Protein AF-A0A917JU15-F1 (afdb_monomer_lite)

Sequence (196 aa):
MSDSPKKTCLKEITAGFLKEIDKLDDIDRTITNENFKGSWGLNNADVSRIRARKSVMEEVFHSLQQDILNQSTLTDKKMPYASKVTAHSERLNAHIDSMTEDKATEVLHNFLKKTDEICNNKEVVQRSPYKNSAERMTTAEKSSALKEHSISKNWVSNLLAKFVKKAREALGIKTSSERLLDESREKASFGKPGMH

Organism: NCBI:txid343510

Structure (mmCIF, N/CA/C/O backbone):
data_AF-A0A917JU15-F1
#
_entry.id   AF-A0A917JU15-F1
#
loop_
_atom_site.group_PDB
_atom_site.id
_atom_site.type_symbol
_atom_site.label_atom_id
_atom_site.label_alt_id
_atom_site.label_comp_id
_atom_site.label_asym_id
_atom_site.label_entity_id
_atom_site.label_seq_id
_atom_site.pdbx_PDB_ins_code
_atom_site.Cartn_x
_atom_site.Cartn_y
_atom_site.Cartn_z
_atom_site.occupancy
_atom_site.B_iso_or_equiv
_atom_site.auth_seq_id
_atom_site.auth_comp_id
_atom_site.auth_asym_id
_atom_site.auth_atom_id
_atom_site.pdbx_PDB_model_num
ATOM 1 N N . MET A 1 1 ? -5.816 13.832 20.966 1.00 45.06 1 MET A N 1
ATOM 2 C CA . MET A 1 1 ? -6.217 12.415 20.846 1.00 45.06 1 MET A CA 1
ATOM 3 C C . MET A 1 1 ? -4.957 11.636 20.527 1.00 45.06 1 MET A C 1
ATOM 5 O O . MET A 1 1 ? -4.258 12.053 19.616 1.00 45.06 1 MET A O 1
ATOM 9 N N . SER A 1 2 ? -4.591 10.616 21.308 1.00 51.16 2 SER A N 1
ATOM 10 C CA . SER A 1 2 ? -3.461 9.759 20.932 1.00 51.16 2 SER A CA 1
ATOM 11 C C . SER A 1 2 ? -3.863 8.980 19.685 1.00 51.16 2 SER A C 1
ATOM 13 O O . SER A 1 2 ? -4.880 8.283 19.721 1.00 51.16 2 SER A O 1
ATOM 15 N N . ASP A 1 3 ? -3.112 9.125 18.596 1.00 69.12 3 ASP A N 1
ATOM 16 C CA . ASP A 1 3 ? -3.331 8.314 17.401 1.00 69.12 3 ASP A CA 1
ATOM 17 C C . ASP A 1 3 ? -3.267 6.836 17.785 1.00 69.12 3 ASP A C 1
ATOM 19 O O . ASP A 1 3 ? -2.406 6.409 18.561 1.00 69.12 3 ASP A O 1
ATOM 23 N N . SER A 1 4 ? -4.214 6.049 17.281 1.00 86.19 4 SER A N 1
ATOM 24 C CA . SER A 1 4 ? -4.218 4.630 17.595 1.00 86.19 4 SER A CA 1
ATOM 25 C C . SER A 1 4 ? -3.002 3.938 16.966 1.00 86.19 4 SER A C 1
ATOM 27 O O . SER A 1 4 ? -2.548 4.345 15.885 1.00 86.19 4 SER A O 1
ATOM 29 N N . PRO A 1 5 ? -2.489 2.853 17.572 1.00 89.19 5 PRO A N 1
ATOM 30 C CA . PRO A 1 5 ? -1.386 2.092 16.991 1.00 89.19 5 PRO A CA 1
ATOM 31 C C . PRO A 1 5 ? -1.689 1.566 15.578 1.00 89.19 5 PRO A C 1
ATOM 33 O O . PRO A 1 5 ? -0.794 1.510 14.738 1.00 89.19 5 PRO A O 1
ATOM 36 N N . LYS A 1 6 ? -2.950 1.212 15.285 1.00 93.06 6 LYS A N 1
ATOM 37 C CA . LYS A 1 6 ? -3.369 0.636 13.994 1.00 93.06 6 LYS A CA 1
ATOM 38 C C . LYS A 1 6 ? -3.432 1.708 12.915 1.00 93.06 6 LYS A C 1
ATOM 40 O O . LYS A 1 6 ? -2.905 1.512 11.823 1.00 93.06 6 LYS A O 1
ATOM 45 N N . LYS A 1 7 ? -4.015 2.866 13.235 1.00 94.69 7 LYS A N 1
ATOM 46 C CA . LYS A 1 7 ? -4.040 4.026 12.338 1.00 94.69 7 LYS A CA 1
ATOM 47 C C . LYS A 1 7 ? -2.632 4.531 12.055 1.00 94.69 7 LYS A C 1
ATOM 49 O O . LYS A 1 7 ? -2.286 4.727 10.896 1.00 94.69 7 LYS A O 1
ATOM 54 N N . THR A 1 8 ? -1.797 4.648 13.088 1.00 94.31 8 THR A N 1
ATOM 55 C CA . THR A 1 8 ? -0.375 5.002 12.940 1.00 94.31 8 THR A CA 1
ATOM 56 C C . THR A 1 8 ? 0.334 4.029 11.999 1.00 94.31 8 THR A C 1
ATOM 58 O O . THR A 1 8 ? 0.991 4.453 11.053 1.00 94.31 8 THR A O 1
ATOM 61 N N . CYS A 1 9 ? 0.130 2.722 12.192 1.00 94.38 9 CYS A N 1
ATOM 62 C CA . CYS A 1 9 ? 0.691 1.694 11.319 1.00 94.38 9 CYS A CA 1
ATOM 63 C C . CYS A 1 9 ? 0.227 1.846 9.860 1.00 94.38 9 CYS A C 1
ATOM 65 O O . CYS A 1 9 ? 1.055 1.800 8.951 1.00 94.38 9 CYS A O 1
ATOM 67 N N . LEU A 1 10 ? -1.068 2.086 9.621 1.00 95.38 10 LEU A N 1
ATOM 68 C CA . LEU A 1 10 ? -1.589 2.327 8.273 1.00 95.38 10 LEU A CA 1
ATOM 69 C C . LEU A 1 10 ? -0.940 3.550 7.618 1.00 95.38 10 LEU A C 1
ATOM 71 O O . LEU A 1 10 ? -0.524 3.442 6.468 1.00 95.38 10 LEU A O 1
ATOM 75 N N . LYS A 1 11 ? -0.794 4.670 8.342 1.00 95.69 11 LYS A N 1
ATOM 76 C CA . LYS A 1 11 ? -0.122 5.882 7.836 1.00 95.69 11 LYS A CA 1
ATOM 77 C C . LYS A 1 11 ? 1.335 5.604 7.455 1.00 95.69 11 LYS A C 1
ATOM 79 O O . LYS A 1 11 ? 1.814 6.068 6.425 1.00 95.69 11 LYS A O 1
ATOM 84 N N . GLU A 1 12 ? 2.050 4.823 8.264 1.00 94.06 12 GLU A N 1
ATOM 85 C CA . GLU A 1 12 ? 3.431 4.434 7.964 1.00 94.06 12 GLU A CA 1
ATOM 86 C C . GLU A 1 12 ? 3.531 3.536 6.725 1.00 94.06 12 GLU A C 1
ATOM 88 O O . GLU A 1 12 ? 4.426 3.723 5.897 1.00 94.06 12 GLU A O 1
ATOM 93 N N . ILE A 1 13 ? 2.622 2.565 6.587 1.00 94.19 13 ILE A N 1
ATOM 94 C CA . ILE A 1 13 ? 2.579 1.665 5.431 1.00 94.19 13 ILE A CA 1
ATOM 95 C C . ILE A 1 13 ? 2.252 2.459 4.161 1.00 94.19 13 ILE A C 1
ATOM 97 O O . ILE A 1 13 ? 2.975 2.334 3.173 1.00 94.19 13 ILE A O 1
ATOM 101 N N . THR A 1 14 ? 1.218 3.307 4.171 1.00 94.44 14 THR A N 1
ATOM 102 C CA . THR A 1 14 ? 0.831 4.104 2.995 1.00 94.44 14 THR A CA 1
ATOM 103 C C . THR A 1 14 ? 1.919 5.089 2.586 1.00 94.44 14 THR A C 1
ATOM 105 O O . THR A 1 14 ? 2.260 5.156 1.405 1.00 94.44 14 THR A O 1
ATOM 108 N N . ALA A 1 15 ? 2.528 5.799 3.541 1.00 92.75 15 ALA A N 1
ATOM 109 C CA . ALA A 1 15 ? 3.655 6.687 3.269 1.00 92.75 15 ALA A CA 1
ATOM 110 C C . ALA A 1 15 ? 4.852 5.921 2.682 1.00 92.75 15 ALA A C 1
ATOM 112 O O . ALA A 1 15 ? 5.514 6.403 1.761 1.00 92.75 15 ALA A O 1
ATOM 113 N N . GLY A 1 16 ? 5.111 4.712 3.187 1.00 91.00 16 GLY A N 1
ATOM 114 C CA . GLY A 1 16 ? 6.147 3.829 2.670 1.00 91.00 16 GLY A CA 1
ATOM 115 C C . GLY A 1 16 ? 5.898 3.398 1.222 1.00 91.00 16 GLY A C 1
ATOM 116 O O . GLY A 1 16 ? 6.824 3.458 0.414 1.00 91.00 16 GLY A O 1
ATOM 117 N N . PHE A 1 17 ? 4.665 3.013 0.879 1.00 90.88 17 PHE A N 1
ATOM 118 C CA . PHE A 1 17 ? 4.284 2.689 -0.500 1.00 90.88 17 PHE A CA 1
ATOM 119 C C . PHE A 1 17 ? 4.450 3.884 -1.435 1.00 90.88 17 PHE A C 1
ATOM 121 O O . PHE A 1 17 ? 5.107 3.752 -2.464 1.00 90.88 17 PHE A O 1
ATOM 128 N N . LEU A 1 18 ? 3.907 5.047 -1.066 1.00 91.31 18 LEU A N 1
ATOM 129 C CA . LEU A 1 18 ? 3.984 6.252 -1.894 1.00 91.31 18 LEU A CA 1
ATOM 130 C C . LEU A 1 18 ? 5.432 6.653 -2.187 1.00 91.31 18 LEU A C 1
ATOM 132 O O . LEU A 1 18 ? 5.773 6.933 -3.331 1.00 91.31 18 LEU A O 1
ATOM 136 N N . LYS A 1 19 ? 6.296 6.632 -1.166 1.00 89.81 19 LYS A N 1
ATOM 137 C CA . LYS A 1 19 ? 7.720 6.952 -1.319 1.00 89.81 19 LYS A CA 1
ATOM 138 C C . LYS A 1 19 ? 8.445 5.963 -2.232 1.00 89.81 19 LYS A C 1
ATOM 140 O O . LYS A 1 19 ? 9.334 6.359 -2.979 1.00 89.81 19 LYS A O 1
ATOM 145 N N . GLU A 1 20 ? 8.113 4.679 -2.141 1.00 87.06 20 GLU A N 1
ATOM 146 C CA . GLU A 1 20 ? 8.746 3.663 -2.979 1.00 87.06 20 GLU A CA 1
ATOM 147 C C . GLU A 1 20 ? 8.279 3.753 -4.436 1.00 87.06 20 GLU A C 1
ATOM 149 O O . GLU A 1 20 ? 9.107 3.649 -5.336 1.00 87.06 20 GLU A O 1
ATOM 154 N N . ILE A 1 21 ? 6.985 3.984 -4.676 1.00 87.25 21 ILE A N 1
ATOM 155 C CA . ILE A 1 21 ? 6.441 4.182 -6.027 1.00 87.25 21 ILE A CA 1
ATOM 156 C C . ILE A 1 21 ? 7.098 5.403 -6.683 1.00 87.25 21 ILE A C 1
ATOM 158 O O . ILE A 1 21 ? 7.628 5.280 -7.779 1.00 87.25 21 ILE A O 1
ATOM 162 N N . ASP A 1 22 ? 7.173 6.535 -5.980 1.00 87.31 22 ASP A N 1
ATOM 163 C CA . ASP A 1 22 ? 7.839 7.758 -6.459 1.00 87.31 22 ASP A CA 1
ATOM 164 C C . ASP A 1 22 ? 9.317 7.517 -6.809 1.00 87.31 22 ASP A C 1
ATOM 166 O O . ASP A 1 22 ? 9.800 7.897 -7.875 1.00 87.31 22 ASP A O 1
ATOM 170 N N . LYS A 1 23 ? 10.028 6.759 -5.965 1.00 85.75 23 LYS A N 1
ATOM 171 C CA . LYS A 1 23 ? 11.408 6.351 -6.245 1.00 85.75 23 LYS A CA 1
ATOM 172 C C . LYS A 1 23 ? 11.514 5.466 -7.492 1.00 85.75 23 LYS A C 1
ATOM 174 O O . LYS A 1 23 ? 12.473 5.598 -8.250 1.00 85.75 23 LYS A O 1
ATOM 179 N N . LEU A 1 24 ? 10.585 4.532 -7.694 1.00 83.19 24 LEU A N 1
ATOM 180 C CA . LEU A 1 24 ? 10.569 3.665 -8.874 1.00 83.19 24 LEU A CA 1
ATOM 181 C C . LEU A 1 24 ? 10.247 4.452 -10.151 1.00 83.19 24 LEU A C 1
ATOM 183 O O . LEU A 1 24 ? 10.823 4.138 -11.191 1.00 83.19 24 LEU A O 1
ATOM 187 N N . ASP A 1 25 ? 9.418 5.492 -10.064 1.00 83.62 25 ASP A N 1
ATOM 188 C CA . ASP A 1 25 ? 9.113 6.412 -11.167 1.00 83.62 25 ASP A CA 1
ATOM 189 C C . ASP A 1 25 ? 10.342 7.205 -11.596 1.00 83.62 25 ASP A C 1
ATOM 191 O O . ASP A 1 25 ? 10.668 7.262 -12.785 1.00 83.62 25 ASP A O 1
ATOM 195 N N . ASP A 1 26 ? 11.073 7.755 -10.627 1.00 84.88 26 ASP A N 1
ATOM 196 C CA . ASP A 1 26 ? 12.323 8.466 -10.881 1.00 84.88 26 ASP A CA 1
ATOM 197 C C . ASP A 1 26 ? 13.372 7.555 -11.530 1.00 84.88 26 ASP A C 1
ATOM 199 O O . ASP A 1 26 ? 14.061 7.960 -12.476 1.00 84.88 26 ASP A O 1
ATOM 203 N N . ILE A 1 27 ? 13.478 6.306 -11.063 1.00 80.94 27 ILE A N 1
ATOM 204 C CA . ILE A 1 27 ? 14.392 5.315 -11.639 1.00 80.94 27 ILE A CA 1
ATOM 205 C C . ILE A 1 27 ? 13.946 4.932 -13.058 1.00 80.94 27 ILE A C 1
ATOM 207 O O . ILE A 1 27 ? 14.783 4.945 -13.959 1.00 80.94 27 ILE A O 1
ATOM 211 N N . ASP A 1 28 ? 12.665 4.624 -13.298 1.00 80.44 28 ASP A N 1
ATOM 212 C CA . ASP A 1 28 ? 12.157 4.289 -14.641 1.00 80.44 28 ASP A CA 1
ATOM 213 C C . ASP A 1 28 ? 12.424 5.431 -15.623 1.00 80.44 28 ASP A C 1
ATOM 215 O O . ASP A 1 28 ? 12.949 5.202 -16.715 1.00 80.44 28 ASP A O 1
ATOM 219 N N . ARG A 1 29 ? 12.157 6.678 -15.213 1.00 80.94 29 ARG A N 1
ATOM 220 C CA . ARG A 1 29 ? 12.427 7.867 -16.027 1.00 80.94 29 ARG A CA 1
ATOM 221 C C . ARG A 1 29 ? 13.915 8.015 -16.329 1.00 80.94 29 ARG A C 1
ATOM 223 O O . ARG A 1 29 ? 14.279 8.285 -17.472 1.00 80.94 29 ARG A O 1
ATOM 230 N N . THR A 1 30 ? 14.772 7.841 -15.326 1.00 80.31 30 THR A N 1
ATOM 231 C CA . THR A 1 30 ? 16.229 7.971 -15.476 1.00 80.31 30 THR A CA 1
ATOM 232 C C . THR A 1 30 ? 16.779 6.906 -16.415 1.00 80.31 30 THR A C 1
ATOM 234 O O . THR A 1 30 ? 17.416 7.245 -17.410 1.00 80.31 30 THR A O 1
ATOM 237 N N . ILE A 1 31 ? 16.463 5.633 -16.170 1.00 73.81 31 ILE A N 1
ATOM 238 C CA . ILE A 1 31 ? 16.971 4.518 -16.976 1.00 73.81 31 ILE A CA 1
ATOM 239 C C . ILE A 1 31 ? 16.391 4.552 -18.387 1.00 73.81 31 ILE A C 1
ATOM 241 O O . ILE A 1 31 ? 17.127 4.332 -19.345 1.00 73.81 31 ILE A O 1
ATOM 245 N N . THR A 1 32 ? 15.107 4.883 -18.550 1.00 73.12 32 THR A N 1
ATOM 246 C CA . THR A 1 32 ? 14.512 5.070 -19.879 1.00 73.12 32 THR A CA 1
ATOM 247 C C . THR A 1 32 ? 15.279 6.143 -20.654 1.00 73.12 32 THR A C 1
ATOM 249 O O . THR A 1 32 ? 15.702 5.895 -21.781 1.00 73.12 32 THR A O 1
ATOM 252 N N . ASN A 1 33 ? 15.539 7.301 -20.040 1.00 73.94 33 ASN A N 1
ATOM 253 C CA . ASN A 1 33 ? 16.280 8.392 -20.675 1.00 73.94 33 ASN A CA 1
ATOM 254 C C . ASN A 1 33 ? 17.739 8.030 -20.994 1.00 73.94 33 ASN A C 1
ATOM 256 O O . ASN A 1 33 ? 18.242 8.420 -22.044 1.00 73.94 33 ASN A O 1
ATOM 260 N N . GLU A 1 34 ? 18.434 7.311 -20.114 1.00 71.88 34 GLU A N 1
ATOM 261 C CA . GLU A 1 34 ? 19.818 6.879 -20.351 1.00 71.88 34 GLU A CA 1
ATOM 262 C C . GLU A 1 34 ? 19.919 5.794 -21.429 1.00 71.88 34 GLU A C 1
ATOM 264 O O . GLU A 1 34 ? 20.827 5.831 -22.259 1.00 71.88 34 GLU A O 1
ATOM 269 N N . ASN A 1 35 ? 18.951 4.879 -21.483 1.00 66.88 35 ASN A N 1
ATOM 270 C CA . ASN A 1 35 ? 18.840 3.881 -22.542 1.00 66.88 35 ASN A CA 1
ATOM 271 C C . ASN A 1 35 ? 18.569 4.548 -23.906 1.00 66.88 35 ASN A C 1
ATOM 273 O O . ASN A 1 35 ? 19.218 4.218 -24.895 1.00 66.88 35 ASN A O 1
ATOM 277 N N . PHE A 1 36 ? 17.705 5.573 -23.953 1.00 65.00 36 PHE A N 1
ATOM 278 C CA . PHE A 1 36 ? 17.522 6.410 -25.151 1.00 65.00 36 PHE A CA 1
ATOM 279 C C . PHE A 1 36 ? 18.800 7.149 -25.577 1.00 65.00 36 PHE A C 1
ATOM 281 O O . PHE A 1 36 ? 18.991 7.394 -26.766 1.00 65.00 36 PHE A O 1
ATOM 288 N N . LYS A 1 37 ? 19.683 7.494 -24.633 1.00 67.12 37 LYS A N 1
ATOM 289 C CA . LYS A 1 37 ? 20.975 8.149 -24.904 1.00 67.12 37 LYS A CA 1
ATOM 290 C C . LYS A 1 37 ? 22.088 7.177 -25.322 1.00 67.12 37 LYS A C 1
ATOM 292 O O . LYS A 1 37 ? 23.198 7.629 -25.584 1.00 67.12 37 LYS A O 1
ATOM 297 N N . GLY A 1 38 ? 21.811 5.872 -25.410 1.00 58.28 38 GLY A N 1
ATOM 298 C CA . GLY A 1 38 ? 22.771 4.868 -25.878 1.00 58.28 38 GLY A CA 1
ATOM 299 C C . GLY A 1 38 ? 23.848 4.487 -24.856 1.00 58.28 38 GLY A C 1
ATOM 300 O O . GLY A 1 38 ? 24.933 4.056 -25.250 1.00 58.28 38 GLY A O 1
ATOM 301 N N . SER A 1 39 ? 23.581 4.646 -23.553 1.00 66.25 39 SER A N 1
ATOM 302 C CA . SER A 1 39 ? 24.511 4.243 -22.489 1.00 66.25 39 SER A CA 1
ATOM 303 C C . SER A 1 39 ? 24.869 2.753 -22.585 1.00 66.25 39 SER A C 1
ATOM 305 O O . SER A 1 39 ? 24.009 1.885 -22.459 1.00 66.25 39 SER A O 1
ATOM 307 N N . TRP A 1 40 ? 26.164 2.456 -22.737 1.00 51.47 40 TRP A N 1
ATOM 308 C CA . TRP A 1 40 ? 26.746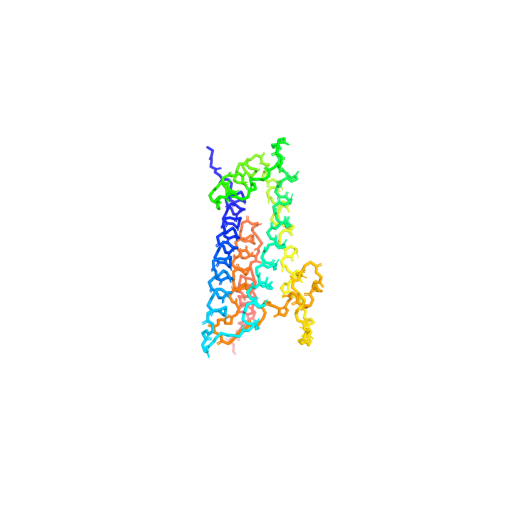 1.129 -23.029 1.00 51.47 40 TRP A CA 1
ATOM 309 C C . TRP A 1 40 ? 26.507 0.021 -21.974 1.00 51.47 40 TRP A C 1
ATOM 311 O O . TRP A 1 40 ? 26.979 -1.100 -22.149 1.00 51.47 40 TRP A O 1
ATOM 321 N N . GLY A 1 41 ? 25.798 0.310 -20.878 1.00 57.75 41 GLY A N 1
ATOM 322 C CA . GLY A 1 41 ? 25.594 -0.604 -19.745 1.00 57.75 41 GLY A CA 1
ATOM 323 C C . GLY A 1 41 ? 24.139 -0.840 -19.328 1.00 57.75 41 GLY A C 1
ATOM 324 O O . GLY A 1 41 ? 23.915 -1.614 -18.401 1.00 57.75 41 GLY A O 1
ATOM 325 N N . LEU A 1 42 ? 23.160 -0.202 -19.979 1.00 56.06 42 LEU A N 1
ATOM 326 C CA . LEU A 1 42 ? 21.735 -0.381 -19.679 1.00 56.06 42 LEU A CA 1
ATOM 327 C C . LEU A 1 42 ? 21.059 -1.121 -20.828 1.00 56.06 42 LEU A C 1
ATOM 329 O O . LEU A 1 42 ? 21.215 -0.747 -21.986 1.00 56.06 42 LEU A O 1
ATOM 333 N N . ASN A 1 43 ? 20.309 -2.179 -20.517 1.00 63.09 43 ASN A N 1
ATOM 334 C CA . ASN A 1 43 ? 19.533 -2.904 -21.520 1.00 63.09 43 ASN A CA 1
ATOM 335 C C . ASN A 1 43 ? 18.021 -2.726 -21.291 1.00 63.09 43 ASN A C 1
ATOM 337 O O . ASN A 1 43 ? 17.555 -2.415 -20.193 1.00 63.09 43 ASN A O 1
ATOM 341 N N . ASN A 1 44 ? 17.224 -2.985 -22.331 1.00 64.19 44 ASN A N 1
ATOM 342 C CA . ASN A 1 44 ? 15.755 -2.920 -22.274 1.00 64.19 44 ASN A CA 1
ATOM 343 C C . ASN A 1 44 ? 15.126 -3.829 -21.196 1.00 64.19 44 ASN A C 1
ATOM 345 O O . ASN A 1 44 ? 13.983 -3.602 -20.783 1.00 64.19 44 ASN A O 1
ATOM 349 N N . ALA A 1 45 ? 15.838 -4.862 -20.733 1.00 65.31 45 ALA A N 1
ATOM 350 C CA . ALA A 1 45 ? 15.347 -5.732 -19.675 1.00 65.31 45 ALA A CA 1
ATOM 351 C C . ALA A 1 45 ? 15.383 -5.039 -18.303 1.00 65.31 45 ALA A C 1
ATOM 353 O O . ALA A 1 45 ? 14.498 -5.295 -17.494 1.00 65.31 45 ALA A O 1
ATOM 354 N N . ASP A 1 46 ? 16.320 -4.123 -18.047 1.00 66.56 46 ASP A N 1
ATOM 355 C CA . ASP A 1 46 ? 16.381 -3.385 -16.778 1.00 66.56 46 ASP A CA 1
ATOM 356 C C . ASP A 1 46 ? 15.192 -2.417 -16.635 1.00 66.56 46 ASP A C 1
ATOM 358 O O . ASP A 1 46 ? 14.519 -2.418 -15.601 1.00 66.56 46 ASP A O 1
ATOM 362 N N . VAL A 1 47 ? 14.839 -1.699 -17.711 1.00 69.81 47 VAL A N 1
ATOM 363 C CA . VAL A 1 47 ? 13.623 -0.860 -17.793 1.00 69.81 47 VAL A CA 1
ATOM 364 C C . VAL A 1 47 ? 12.362 -1.697 -17.558 1.00 69.81 47 VAL A C 1
ATOM 366 O O . VAL A 1 47 ? 11.533 -1.377 -16.705 1.00 69.81 47 VAL A O 1
ATOM 369 N N . SER A 1 48 ? 12.233 -2.816 -18.276 1.00 69.00 48 SER A N 1
ATOM 370 C CA . SER A 1 48 ? 11.066 -3.701 -18.166 1.00 69.00 48 SER A CA 1
ATOM 371 C C . SER A 1 48 ? 10.888 -4.250 -16.745 1.00 69.00 48 SER A C 1
ATOM 373 O O . SER A 1 48 ? 9.765 -4.355 -16.250 1.00 69.00 48 SER A O 1
ATOM 375 N N . ARG A 1 49 ? 11.990 -4.552 -16.048 1.00 71.50 49 ARG A N 1
ATOM 376 C CA . ARG A 1 49 ? 11.966 -5.035 -14.661 1.00 71.50 49 ARG A CA 1
ATOM 377 C C . ARG A 1 49 ? 11.556 -3.955 -13.662 1.00 71.50 49 ARG A C 1
ATOM 379 O O . ARG A 1 49 ? 10.786 -4.257 -12.751 1.00 71.50 49 ARG A O 1
ATOM 386 N N . ILE A 1 50 ? 12.041 -2.719 -13.800 1.00 74.94 50 ILE A N 1
ATOM 387 C CA . ILE A 1 50 ? 11.627 -1.610 -12.919 1.00 74.94 50 ILE A CA 1
ATOM 388 C C . ILE A 1 50 ? 10.132 -1.351 -13.059 1.00 74.94 50 ILE A C 1
ATOM 390 O O . ILE A 1 50 ? 9.438 -1.260 -12.049 1.00 74.94 50 ILE A O 1
ATOM 394 N N . ARG A 1 51 ? 9.617 -1.357 -14.291 1.00 75.62 51 ARG A N 1
ATOM 395 C CA . ARG A 1 51 ? 8.179 -1.230 -14.555 1.00 75.62 51 ARG A CA 1
ATOM 396 C C . ARG A 1 51 ? 7.367 -2.373 -13.954 1.00 75.62 51 ARG A C 1
ATOM 398 O O . ARG A 1 51 ? 6.326 -2.125 -13.355 1.00 75.62 51 ARG A O 1
ATOM 405 N N . ALA A 1 52 ? 7.855 -3.612 -14.043 1.00 72.69 52 ALA A N 1
ATOM 406 C CA . ALA A 1 52 ? 7.198 -4.752 -13.405 1.00 72.69 52 ALA A CA 1
ATOM 407 C C . ALA A 1 52 ? 7.123 -4.588 -11.875 1.00 72.69 52 ALA A C 1
ATOM 409 O O . ALA A 1 52 ? 6.073 -4.815 -11.279 1.00 72.69 52 ALA A O 1
ATOM 410 N N . ARG A 1 53 ? 8.206 -4.132 -11.231 1.00 74.94 53 ARG A N 1
ATOM 411 C CA . ARG A 1 53 ? 8.226 -3.862 -9.781 1.00 74.94 53 ARG A CA 1
ATOM 412 C C . ARG A 1 53 ? 7.293 -2.731 -9.387 1.00 74.94 53 ARG A C 1
ATOM 414 O O . ARG A 1 53 ? 6.539 -2.888 -8.430 1.00 74.94 53 ARG A O 1
ATOM 421 N N . LYS A 1 54 ? 7.345 -1.621 -10.128 1.00 78.56 54 LYS A N 1
ATOM 422 C CA . LYS A 1 54 ? 6.440 -0.488 -9.953 1.00 78.56 54 LYS A CA 1
ATOM 423 C C . LYS A 1 54 ? 4.998 -0.973 -9.994 1.00 78.56 54 LYS A C 1
ATOM 425 O O . LYS A 1 54 ? 4.264 -0.727 -9.049 1.00 78.56 54 LYS A O 1
ATOM 430 N N . SER A 1 55 ? 4.637 -1.767 -10.998 1.00 77.25 55 SER A N 1
ATOM 431 C CA . SER A 1 55 ? 3.270 -2.262 -11.096 1.00 77.25 55 SER A CA 1
ATOM 432 C C . SER A 1 55 ? 2.856 -3.167 -9.940 1.00 77.25 55 SER A C 1
ATOM 434 O O . SER A 1 55 ? 1.715 -3.067 -9.503 1.00 77.25 55 SER A O 1
ATOM 436 N N . VAL A 1 56 ? 3.735 -4.037 -9.431 1.00 76.00 56 VAL A N 1
ATOM 437 C CA . VAL A 1 56 ? 3.401 -4.846 -8.246 1.00 76.00 56 VAL A CA 1
ATOM 438 C C . VAL A 1 56 ? 3.165 -3.938 -7.033 1.00 76.00 56 VAL A C 1
ATOM 440 O O . VAL A 1 56 ? 2.210 -4.145 -6.288 1.00 76.00 56 VAL A O 1
ATOM 443 N N . MET A 1 57 ? 3.997 -2.909 -6.848 1.00 81.00 57 MET A N 1
ATOM 444 C CA . MET A 1 57 ? 3.827 -1.931 -5.768 1.00 81.00 57 MET A CA 1
ATOM 445 C C . MET A 1 57 ? 2.530 -1.132 -5.913 1.00 81.00 57 MET A C 1
ATOM 447 O O . MET A 1 57 ? 1.797 -0.991 -4.936 1.00 81.00 57 MET A O 1
ATOM 451 N N . GLU A 1 58 ? 2.225 -0.654 -7.117 1.00 82.44 58 GLU A N 1
ATOM 452 C CA . GLU A 1 58 ? 0.995 0.071 -7.428 1.00 82.44 58 GLU A CA 1
ATOM 453 C C . GLU A 1 58 ? -0.245 -0.795 -7.224 1.00 82.44 58 GLU A C 1
ATOM 455 O O . GLU A 1 58 ? -1.225 -0.308 -6.680 1.00 82.44 58 GLU A O 1
ATOM 460 N N . GLU A 1 59 ? -0.216 -2.077 -7.585 1.00 80.50 59 GLU A N 1
ATOM 461 C CA . GLU A 1 59 ? -1.354 -2.979 -7.397 1.00 80.50 59 GLU A CA 1
ATOM 462 C C . GLU A 1 59 ? -1.654 -3.231 -5.913 1.00 80.50 59 GLU A C 1
ATOM 464 O O . GLU A 1 59 ? -2.804 -3.106 -5.470 1.00 80.50 59 GLU A O 1
ATOM 469 N N . VAL A 1 60 ? -0.620 -3.552 -5.124 1.00 82.88 60 VAL A N 1
ATOM 470 C CA . VAL A 1 60 ? -0.766 -3.753 -3.675 1.00 82.88 60 VAL A CA 1
ATOM 471 C C . VAL A 1 60 ? -1.227 -2.460 -3.012 1.00 82.88 60 VAL A C 1
ATOM 473 O O . VAL A 1 60 ? -2.143 -2.475 -2.185 1.00 82.88 60 VAL A O 1
ATOM 476 N N . PHE A 1 61 ? -0.630 -1.334 -3.397 1.00 89.62 61 PHE A N 1
ATOM 477 C CA . PHE A 1 61 ? -0.987 -0.037 -2.849 1.00 89.62 61 PHE A CA 1
ATOM 478 C C . PHE A 1 61 ? -2.394 0.400 -3.252 1.00 89.62 61 PHE A C 1
ATOM 480 O O . PHE A 1 61 ? -3.137 0.873 -2.401 1.00 89.62 61 PHE A O 1
ATOM 487 N N . HIS A 1 62 ? -2.802 0.197 -4.505 1.00 87.88 62 HIS A N 1
ATOM 488 C CA . HIS A 1 62 ? -4.147 0.510 -4.979 1.00 87.88 62 HIS A CA 1
ATOM 489 C C . HIS A 1 62 ? -5.191 -0.287 -4.202 1.00 87.88 62 HIS A C 1
ATOM 491 O O . HIS A 1 62 ? -6.181 0.273 -3.740 1.00 87.88 62 HIS A O 1
ATOM 497 N N . SER A 1 63 ? -4.938 -1.578 -3.989 1.00 87.25 63 SER A N 1
ATOM 498 C CA . SER A 1 63 ? -5.777 -2.427 -3.145 1.00 87.25 63 SER A CA 1
ATOM 499 C C . SER A 1 63 ? -5.918 -1.882 -1.724 1.00 87.25 63 SER A C 1
ATOM 501 O O . SER A 1 63 ? -7.035 -1.762 -1.228 1.00 87.25 63 SER A O 1
ATOM 503 N N . LEU A 1 64 ? -4.802 -1.527 -1.081 1.00 92.94 64 LEU A N 1
ATOM 504 C CA . LEU A 1 64 ? -4.803 -0.927 0.254 1.00 92.94 64 LEU A CA 1
ATOM 505 C C . LEU A 1 64 ? -5.544 0.419 0.268 1.00 92.94 64 LEU A C 1
ATOM 507 O O . LEU A 1 64 ? -6.325 0.690 1.175 1.00 92.94 64 LEU A O 1
ATOM 511 N N . GLN A 1 65 ? -5.320 1.255 -0.745 1.00 93.75 65 GLN A N 1
ATOM 512 C CA . GLN A 1 65 ? -5.962 2.553 -0.899 1.00 93.75 65 GLN A CA 1
ATOM 513 C C . GLN A 1 65 ? -7.481 2.405 -1.009 1.00 93.75 65 GLN A C 1
ATOM 515 O O . GLN A 1 65 ? -8.204 3.118 -0.322 1.00 93.75 65 GLN A O 1
ATOM 520 N N . GLN A 1 66 ? -7.972 1.475 -1.831 1.00 92.69 66 GLN A N 1
ATOM 521 C CA . GLN A 1 66 ? -9.405 1.198 -1.947 1.00 92.69 66 GLN A CA 1
ATOM 522 C C . GLN A 1 66 ? -9.990 0.724 -0.617 1.00 92.69 66 GLN A C 1
ATOM 524 O O . GLN A 1 66 ? -11.029 1.228 -0.196 1.00 92.69 66 GLN A O 1
ATOM 529 N N . ASP A 1 67 ? -9.299 -0.178 0.084 1.00 94.69 67 ASP A N 1
ATOM 530 C CA . ASP A 1 67 ? -9.736 -0.652 1.398 1.00 94.69 67 ASP A CA 1
ATOM 531 C C . ASP A 1 67 ? -9.826 0.522 2.401 1.00 94.69 67 ASP A C 1
ATOM 533 O O . ASP A 1 67 ? -10.832 0.667 3.093 1.00 94.69 67 ASP A O 1
ATOM 537 N N . ILE A 1 68 ? -8.846 1.435 2.421 1.00 96.12 68 ILE A N 1
ATOM 538 C CA . ILE A 1 68 ? -8.874 2.655 3.253 1.00 96.12 68 ILE A CA 1
ATOM 539 C C . ILE A 1 68 ? -10.045 3.571 2.878 1.00 96.12 68 ILE A C 1
ATOM 541 O O . ILE A 1 68 ? -10.771 4.048 3.755 1.00 96.12 68 ILE A O 1
ATOM 545 N N . LEU A 1 69 ? -10.235 3.837 1.584 1.00 95.25 69 LEU A N 1
ATOM 546 C CA . LEU A 1 69 ? -11.288 4.726 1.100 1.00 95.25 69 LEU A CA 1
ATOM 547 C C . LEU A 1 69 ? -12.672 4.175 1.441 1.00 95.25 69 LEU A C 1
ATOM 549 O O . LEU A 1 69 ? -13.507 4.933 1.932 1.00 95.25 69 LEU A O 1
ATOM 553 N N . ASN A 1 70 ? -12.896 2.875 1.263 1.00 94.94 70 ASN A N 1
ATOM 554 C CA . ASN A 1 70 ? -14.169 2.217 1.554 1.00 94.94 70 ASN A CA 1
ATOM 555 C C . ASN A 1 70 ? -14.534 2.264 3.042 1.00 94.94 70 ASN A C 1
ATOM 557 O O . ASN A 1 70 ? -15.706 2.397 3.381 1.00 94.94 70 ASN A O 1
ATOM 561 N N . GLN A 1 71 ? -13.538 2.193 3.925 1.00 95.31 71 GLN A N 1
ATOM 562 C CA . GLN A 1 71 ? -13.756 2.155 5.374 1.00 95.31 71 GLN A CA 1
ATOM 563 C C . GLN A 1 71 ? -13.728 3.544 6.039 1.00 95.31 71 GLN A C 1
ATOM 565 O O . GLN A 1 71 ? -14.099 3.694 7.204 1.00 95.31 71 GLN A O 1
ATOM 570 N N . SER A 1 72 ? -13.284 4.574 5.317 1.00 94.19 72 SER A N 1
ATOM 571 C CA . SER A 1 72 ? -13.295 5.965 5.776 1.00 94.19 72 SER A CA 1
ATOM 572 C C . SER A 1 72 ? -14.721 6.527 5.878 1.00 94.19 72 SER A C 1
ATOM 574 O O . SER A 1 72 ? -15.581 6.228 5.049 1.00 94.19 72 SER A O 1
ATOM 576 N N . THR A 1 73 ? -14.957 7.428 6.835 1.00 93.50 73 THR A N 1
ATOM 577 C CA . THR A 1 73 ? -16.241 8.141 6.988 1.00 93.50 73 THR A CA 1
ATOM 578 C C . THR A 1 73 ? -16.347 9.407 6.129 1.00 93.50 73 THR A C 1
ATOM 580 O O . THR A 1 73 ? -17.431 9.972 5.998 1.00 93.50 73 THR A O 1
ATOM 583 N N . LEU A 1 74 ? -15.251 9.850 5.497 1.00 93.19 74 LEU A N 1
ATOM 584 C CA . LEU A 1 74 ? -15.260 11.006 4.595 1.00 93.19 74 LEU A CA 1
ATOM 585 C C . LEU A 1 74 ? -16.067 10.700 3.331 1.00 93.19 74 LEU A C 1
ATOM 587 O O . LEU A 1 74 ? -15.892 9.641 2.733 1.00 93.19 74 LEU A O 1
ATOM 591 N N . THR A 1 75 ? -16.904 11.637 2.890 1.00 88.38 75 THR A N 1
ATOM 592 C CA . THR A 1 75 ? -17.772 11.475 1.710 1.00 88.38 75 THR A CA 1
ATOM 593 C C . THR A 1 75 ? -17.011 11.573 0.391 1.00 88.38 75 THR A C 1
ATOM 595 O O . THR A 1 75 ? -17.289 10.828 -0.546 1.00 88.38 75 THR A O 1
ATOM 598 N N . ASP A 1 76 ? -16.022 12.460 0.312 1.00 89.44 76 ASP A N 1
ATOM 599 C CA . ASP A 1 76 ? -15.209 12.627 -0.886 1.00 89.44 76 ASP A CA 1
ATOM 600 C C . ASP A 1 76 ? -14.080 11.591 -0.930 1.00 89.44 76 ASP A C 1
ATOM 602 O O . ASP A 1 76 ? -13.081 11.702 -0.221 1.00 89.44 76 ASP A O 1
ATOM 606 N N . LYS A 1 77 ? -14.242 10.575 -1.780 1.00 87.69 77 LYS A N 1
ATOM 607 C CA . LYS A 1 77 ? -13.260 9.499 -1.985 1.00 87.69 77 LYS A CA 1
ATOM 608 C C . LYS A 1 77 ? -12.250 9.799 -3.098 1.00 87.69 77 LYS A C 1
ATOM 610 O O . LYS A 1 77 ? -11.477 8.917 -3.467 1.00 87.69 77 LYS A O 1
ATOM 615 N N . LYS A 1 78 ? -12.270 11.002 -3.684 1.00 85.19 78 LYS A N 1
ATOM 616 C CA . LYS A 1 78 ? -11.353 11.349 -4.773 1.00 85.19 78 LYS A CA 1
ATOM 617 C C . LYS A 1 78 ? -9.930 11.481 -4.243 1.00 85.19 78 LYS A C 1
ATOM 619 O O . LYS A 1 78 ? -9.676 12.173 -3.259 1.00 85.19 78 LYS A O 1
ATOM 624 N N . MET A 1 79 ? -9.004 10.845 -4.951 1.00 85.81 79 MET A N 1
ATOM 625 C CA . MET A 1 79 ? -7.575 11.024 -4.730 1.00 85.81 79 MET A CA 1
ATOM 626 C C . MET A 1 79 ? -7.036 12.113 -5.658 1.00 85.81 79 MET A C 1
ATOM 628 O O . MET A 1 79 ? -7.504 12.229 -6.795 1.00 85.81 79 MET A O 1
ATOM 632 N N . PRO A 1 80 ? -6.075 12.926 -5.195 1.00 80.00 80 PRO A N 1
ATOM 633 C CA . PRO A 1 80 ? -5.505 13.977 -6.017 1.00 80.00 80 PRO A CA 1
ATOM 634 C C . PRO A 1 80 ? -4.725 13.363 -7.191 1.00 80.00 80 PRO A C 1
ATOM 636 O O . PRO A 1 80 ? -3.813 12.560 -7.011 1.00 80.00 80 PRO A O 1
ATOM 639 N N . TYR A 1 81 ? -5.116 13.721 -8.415 1.00 65.75 81 TYR A N 1
ATOM 640 C CA . TYR A 1 81 ? -4.473 13.247 -9.640 1.00 65.75 81 TYR A CA 1
ATOM 641 C C . TYR A 1 81 ? -3.226 14.084 -9.944 1.00 65.75 81 TYR A C 1
ATOM 643 O O . TYR A 1 81 ? -3.281 15.310 -9.868 1.00 65.75 81 TYR A O 1
ATOM 651 N N . ALA A 1 82 ? -2.111 13.432 -10.292 1.00 62.12 82 ALA A N 1
ATOM 652 C CA . ALA A 1 82 ? -0.830 14.076 -10.620 1.00 62.12 82 ALA A CA 1
ATOM 653 C C . ALA A 1 82 ? -0.269 15.023 -9.532 1.00 62.12 82 ALA A C 1
ATOM 655 O O . ALA A 1 82 ? 0.545 15.903 -9.815 1.00 62.12 82 ALA A O 1
ATOM 656 N N . SER A 1 83 ? -0.696 14.863 -8.278 1.00 65.75 83 SER A N 1
ATOM 657 C CA . SER A 1 83 ? -0.175 15.654 -7.165 1.00 65.75 83 SER A CA 1
ATOM 658 C C . SER A 1 83 ? 1.124 15.077 -6.615 1.00 65.75 83 SER A C 1
ATOM 660 O O . SER A 1 83 ? 1.357 13.874 -6.699 1.00 65.75 83 SER A O 1
ATOM 662 N N . LYS A 1 84 ? 1.931 15.924 -5.968 1.00 76.75 84 LYS A N 1
ATOM 663 C CA . LYS A 1 84 ? 3.102 15.479 -5.201 1.00 76.75 84 LYS A CA 1
ATOM 664 C C . LYS A 1 84 ? 2.702 14.408 -4.180 1.00 76.75 84 LYS A C 1
ATOM 666 O O . LYS A 1 84 ? 1.639 14.520 -3.567 1.00 76.75 84 LYS A O 1
ATOM 671 N N . VAL A 1 85 ? 3.603 13.456 -3.924 1.00 84.12 85 VAL A N 1
ATOM 672 C CA . VAL A 1 85 ? 3.481 12.410 -2.887 1.00 84.12 85 VAL A CA 1
ATOM 673 C C . VAL A 1 85 ? 2.917 12.945 -1.568 1.00 84.12 85 VAL A C 1
ATOM 675 O O . VAL A 1 85 ? 2.082 12.295 -0.943 1.00 84.12 85 VAL A O 1
ATOM 678 N N . THR A 1 86 ? 3.321 14.152 -1.163 1.00 84.62 86 THR A N 1
ATOM 679 C CA . THR A 1 86 ? 2.847 14.810 0.059 1.00 84.62 86 THR A CA 1
ATOM 680 C C . THR A 1 86 ? 1.330 14.996 0.088 1.00 84.62 86 THR A C 1
ATOM 682 O O . THR A 1 86 ? 0.703 14.614 1.067 1.00 84.62 86 THR A O 1
ATOM 685 N N . ALA A 1 87 ? 0.721 15.495 -0.992 1.00 87.06 87 ALA A N 1
ATOM 686 C CA . ALA A 1 87 ? -0.725 15.723 -1.049 1.00 87.06 87 ALA A CA 1
ATOM 687 C C . ALA A 1 87 ? -1.510 14.400 -1.058 1.00 87.06 87 ALA A C 1
ATOM 689 O O . ALA A 1 87 ? -2.565 14.284 -0.434 1.00 87.06 87 ALA A O 1
ATOM 690 N N . HIS A 1 88 ? -0.972 13.376 -1.727 1.00 88.75 88 HIS A N 1
ATOM 691 C CA . HIS A 1 88 ? -1.542 12.026 -1.720 1.00 88.75 88 HIS A CA 1
ATOM 692 C C . HIS A 1 88 ? -1.494 11.414 -0.313 1.00 88.75 88 HIS A C 1
ATOM 694 O O . HIS A 1 88 ? -2.479 10.840 0.154 1.00 88.75 88 HIS A O 1
ATOM 700 N N . SER A 1 89 ? -0.367 11.593 0.381 1.00 90.69 89 SER A N 1
ATOM 701 C CA . SER A 1 89 ? -0.145 11.136 1.756 1.00 90.69 89 SER A CA 1
ATOM 702 C C . SER A 1 89 ? -1.071 11.841 2.748 1.00 90.69 89 SER A C 1
ATOM 704 O O . SER A 1 89 ? -1.781 11.180 3.501 1.00 90.69 89 SER A O 1
ATOM 706 N N . GLU A 1 90 ? -1.150 13.172 2.702 1.00 91.81 90 GLU A N 1
ATOM 707 C CA . GLU A 1 90 ? -2.053 13.968 3.543 1.00 91.81 90 GLU A CA 1
ATOM 708 C C . GLU A 1 90 ? -3.512 13.553 3.353 1.00 91.81 90 GLU A C 1
ATOM 710 O O . GLU A 1 90 ? -4.246 13.377 4.329 1.00 91.81 90 GLU A O 1
ATOM 715 N N . ARG A 1 91 ? -3.926 13.317 2.101 1.00 91.94 91 ARG A N 1
ATOM 716 C CA . ARG A 1 91 ? -5.286 12.871 1.813 1.00 91.94 91 ARG A CA 1
ATOM 717 C C . ARG A 1 91 ? -5.568 11.488 2.391 1.00 91.94 91 ARG A C 1
ATOM 719 O O . ARG A 1 91 ? -6.612 11.298 3.013 1.00 91.94 91 ARG A O 1
ATOM 726 N N . LEU A 1 92 ? -4.655 10.531 2.224 1.00 93.69 92 LEU A N 1
ATOM 727 C CA . LEU A 1 92 ? -4.815 9.202 2.818 1.00 93.69 92 LEU A CA 1
ATOM 728 C C . LEU A 1 92 ? -4.827 9.252 4.340 1.00 93.69 92 LEU A C 1
ATOM 730 O O . LEU A 1 92 ? -5.644 8.568 4.951 1.00 93.69 92 LEU A O 1
ATOM 734 N N . ASN A 1 93 ? -3.989 10.090 4.945 1.00 95.00 93 ASN A N 1
ATOM 735 C CA . ASN A 1 93 ? -3.971 10.277 6.390 1.00 95.00 93 ASN A CA 1
ATOM 736 C C . ASN A 1 93 ? -5.321 10.791 6.893 1.00 95.00 93 ASN A C 1
ATOM 738 O O . ASN A 1 93 ? -5.845 10.228 7.845 1.00 95.00 93 ASN A O 1
ATOM 742 N N . ALA A 1 94 ? -5.947 11.748 6.201 1.00 94.81 94 ALA A N 1
ATOM 743 C CA . ALA A 1 94 ? -7.291 12.208 6.550 1.00 94.81 94 ALA A CA 1
ATOM 744 C C . ALA A 1 94 ? -8.336 11.076 6.483 1.00 94.81 94 ALA A C 1
ATOM 746 O O . ALA A 1 94 ? -9.183 10.947 7.371 1.00 94.81 94 ALA A O 1
ATOM 747 N N . HIS A 1 95 ? -8.262 10.206 5.469 1.00 96.06 95 HIS A N 1
ATOM 748 C CA . HIS A 1 95 ? -9.125 9.024 5.389 1.00 96.06 95 HIS A CA 1
ATOM 749 C C . 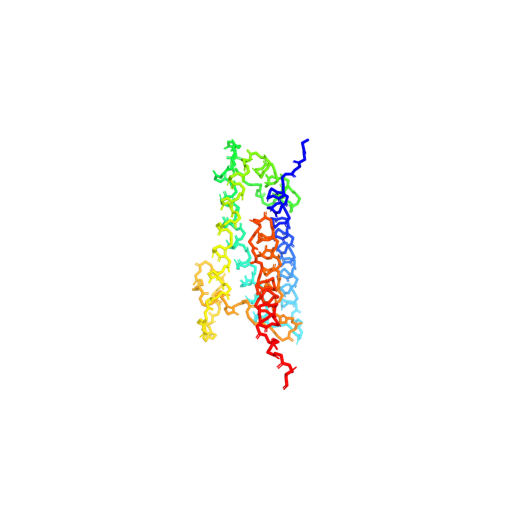HIS A 1 95 ? -8.859 8.027 6.533 1.00 96.06 95 HIS A C 1
ATOM 751 O O . HIS A 1 95 ? -9.817 7.540 7.139 1.00 96.06 95 HIS A O 1
ATOM 757 N N . ILE A 1 96 ? -7.595 7.773 6.881 1.00 96.31 96 ILE A N 1
ATOM 758 C CA . ILE A 1 96 ? -7.185 6.920 8.013 1.00 96.31 96 ILE A CA 1
ATOM 759 C C . ILE A 1 96 ? -7.609 7.518 9.364 1.00 96.31 96 ILE A C 1
ATOM 761 O O . ILE A 1 96 ? -7.995 6.798 10.283 1.00 96.31 96 ILE A O 1
ATOM 765 N N . ASP A 1 97 ? -7.602 8.837 9.503 1.00 95.75 97 ASP A N 1
ATOM 766 C CA . ASP A 1 97 ? -8.025 9.488 10.742 1.00 95.75 97 ASP A CA 1
ATOM 767 C C . ASP A 1 97 ? -9.534 9.388 10.942 1.00 95.75 97 ASP A C 1
ATOM 769 O O . ASP A 1 97 ? -9.999 9.163 12.062 1.00 95.75 97 ASP A O 1
ATOM 773 N N . SER A 1 98 ? -10.285 9.437 9.841 1.00 94.88 98 SER A N 1
ATOM 774 C CA . SER A 1 98 ? -11.747 9.393 9.834 1.00 94.88 98 SER A CA 1
ATOM 775 C C . SER A 1 98 ? -12.373 8.022 10.143 1.00 94.88 98 SER A C 1
ATOM 777 O O . SER A 1 98 ? -13.564 7.963 10.448 1.00 94.88 98 SER A O 1
ATOM 779 N N . MET A 1 99 ? -11.629 6.915 10.024 1.00 95.00 99 MET A N 1
ATOM 780 C CA . MET A 1 99 ? -12.159 5.562 10.283 1.00 95.00 99 MET A CA 1
ATOM 781 C C . MET A 1 99 ? -12.156 5.223 11.782 1.00 95.00 99 MET A C 1
ATOM 783 O O . MET A 1 99 ? -11.463 5.861 12.570 1.00 95.00 99 MET A O 1
ATOM 787 N N . THR A 1 100 ? -12.915 4.214 12.208 1.00 94.06 100 THR A N 1
ATOM 788 C CA . THR A 1 100 ? -12.819 3.683 13.581 1.00 94.06 100 THR A CA 1
ATOM 789 C C . THR A 1 100 ? -11.633 2.723 13.722 1.00 94.06 100 THR A C 1
ATOM 791 O O . THR A 1 100 ? -11.000 2.345 12.734 1.00 94.06 100 THR A O 1
ATOM 794 N N . GLU A 1 101 ? -11.322 2.312 14.953 1.00 92.00 101 GLU A N 1
ATOM 795 C CA . GLU A 1 101 ? -10.239 1.356 15.217 1.00 92.00 101 GLU A CA 1
ATOM 796 C C . GLU A 1 101 ? -10.499 -0.027 14.610 1.00 92.00 101 GLU A C 1
ATOM 798 O O . GLU A 1 101 ? -9.606 -0.627 14.007 1.00 92.00 101 GLU A O 1
ATOM 803 N N . ASP A 1 102 ? -11.738 -0.508 14.704 1.00 93.19 102 ASP A N 1
ATOM 804 C CA . ASP A 1 102 ? -12.145 -1.792 14.126 1.00 93.19 102 ASP A CA 1
ATOM 805 C C . ASP A 1 102 ? -11.994 -1.784 12.604 1.00 93.19 102 ASP A C 1
ATOM 807 O O . ASP A 1 102 ? -11.551 -2.758 11.998 1.00 93.19 102 ASP A O 1
ATOM 811 N N . LYS A 1 103 ? -12.281 -0.639 11.977 1.00 95.25 103 LYS A N 1
ATOM 812 C CA . LYS A 1 103 ? -12.096 -0.452 10.540 1.00 95.25 103 LYS A CA 1
ATOM 813 C C . LYS A 1 103 ? -10.628 -0.403 10.134 1.00 95.25 103 LYS A C 1
ATOM 815 O O . LYS A 1 103 ? -10.258 -1.036 9.149 1.00 95.25 103 LYS A O 1
ATOM 820 N N . ALA A 1 104 ? -9.774 0.258 10.913 1.00 94.62 104 ALA A N 1
ATOM 821 C CA . ALA A 1 104 ? -8.328 0.205 10.697 1.00 94.62 104 ALA A CA 1
ATOM 822 C C . ALA A 1 104 ? -7.782 -1.231 10.834 1.00 94.62 104 ALA A C 1
ATOM 824 O O . ALA A 1 104 ? -6.933 -1.661 10.052 1.00 94.62 104 ALA A O 1
ATOM 825 N N . THR A 1 105 ? -8.314 -1.994 11.792 1.00 93.69 105 THR A N 1
ATOM 826 C CA . THR A 1 105 ? -7.991 -3.412 12.005 1.00 93.69 105 THR A CA 1
ATOM 827 C C . THR A 1 105 ? -8.383 -4.265 10.795 1.00 93.69 105 THR A C 1
ATOM 829 O O . THR A 1 105 ? -7.563 -5.037 10.297 1.00 93.69 105 THR A O 1
ATOM 832 N N . GLU A 1 106 ? -9.594 -4.080 10.263 1.00 94.88 106 GLU A N 1
ATOM 833 C CA . GLU A 1 106 ? -10.089 -4.763 9.058 1.00 94.88 106 GLU A CA 1
ATOM 834 C C . GLU A 1 106 ? -9.175 -4.516 7.843 1.00 94.88 106 GLU A C 1
ATOM 836 O O . GLU A 1 106 ? -8.774 -5.459 7.157 1.00 94.88 106 GLU A O 1
ATOM 841 N N . VAL A 1 107 ? -8.764 -3.262 7.619 1.00 96.00 107 VAL A N 1
ATOM 842 C CA . VAL A 1 107 ? -7.844 -2.895 6.527 1.00 96.00 107 VAL A CA 1
ATOM 843 C C . VAL A 1 107 ? -6.487 -3.591 6.679 1.00 96.00 107 VAL A C 1
ATOM 845 O O . VAL A 1 107 ? -5.969 -4.139 5.705 1.00 96.00 107 VAL A O 1
ATOM 848 N N . LEU A 1 108 ? -5.912 -3.622 7.887 1.00 94.44 108 LEU A N 1
ATOM 849 C CA . LEU A 1 108 ? -4.631 -4.297 8.135 1.00 94.44 108 LEU A CA 1
ATOM 850 C C . LEU A 1 108 ? -4.719 -5.816 7.909 1.00 94.44 108 LEU A C 1
ATOM 852 O O . LEU A 1 108 ? -3.791 -6.404 7.351 1.00 94.44 108 LEU A O 1
ATOM 856 N N . HIS A 1 109 ? -5.827 -6.460 8.282 1.00 93.00 109 HIS A N 1
ATOM 857 C CA . HIS A 1 109 ? -6.045 -7.880 7.988 1.00 93.00 109 HIS A CA 1
ATOM 858 C C . HIS A 1 109 ? -6.149 -8.154 6.483 1.00 93.00 109 HIS A C 1
ATOM 860 O O . HIS A 1 109 ? -5.514 -9.088 5.985 1.00 93.00 109 HIS A O 1
ATOM 866 N N . ASN A 1 110 ? -6.890 -7.322 5.746 1.00 92.00 110 ASN A N 1
ATOM 867 C CA . ASN A 1 110 ? -7.004 -7.437 4.290 1.00 92.00 110 ASN A CA 1
ATOM 868 C C . ASN A 1 110 ? -5.648 -7.231 3.601 1.00 92.00 110 ASN A C 1
ATOM 870 O O . ASN A 1 110 ? -5.295 -7.978 2.685 1.00 92.00 110 ASN A O 1
ATOM 874 N N . PHE A 1 111 ? -4.856 -6.274 4.090 1.00 91.81 111 PHE 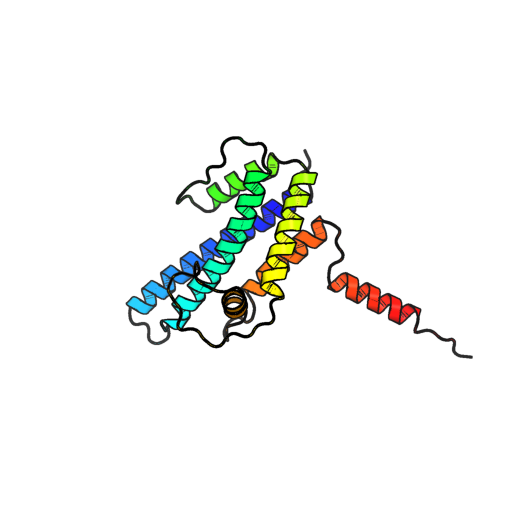A N 1
ATOM 875 C CA . PHE A 1 111 ? -3.486 -6.049 3.641 1.00 91.81 111 PHE A CA 1
ATOM 876 C C . PHE A 1 111 ? -2.600 -7.287 3.843 1.00 91.81 111 PHE A C 1
ATOM 878 O O . PHE A 1 111 ? -1.915 -7.711 2.908 1.00 91.81 111 PHE A O 1
ATOM 885 N N . LEU A 1 112 ? -2.635 -7.905 5.030 1.00 88.81 112 LEU A N 1
ATOM 886 C CA . LEU A 1 112 ? -1.872 -9.124 5.315 1.00 88.81 112 LEU A CA 1
ATOM 887 C C . LEU A 1 112 ? -2.266 -10.281 4.394 1.00 88.81 112 LEU A C 1
ATOM 889 O O . LEU A 1 112 ? -1.392 -10.935 3.835 1.00 88.81 112 LEU A O 1
ATOM 893 N N . LYS A 1 113 ? -3.567 -10.496 4.173 1.00 86.00 113 LYS A N 1
ATOM 894 C CA . LYS A 1 113 ? -4.054 -11.558 3.284 1.00 86.00 113 LYS A CA 1
ATOM 895 C C . LYS A 1 113 ? -3.530 -11.388 1.853 1.00 86.00 113 LYS A C 1
ATOM 897 O O . LYS A 1 113 ? -2.934 -12.312 1.306 1.00 86.00 113 LYS A O 1
ATOM 902 N N . LYS A 1 114 ? -3.692 -10.192 1.273 1.00 80.12 114 LYS A N 1
ATOM 903 C CA . LYS A 1 114 ? -3.239 -9.887 -0.098 1.00 80.12 114 LYS A CA 1
ATOM 904 C C . LYS A 1 114 ? -1.717 -10.008 -0.241 1.00 80.12 114 LYS A C 1
ATOM 906 O O . LYS A 1 114 ? -1.219 -10.526 -1.236 1.00 80.12 114 LYS A O 1
ATOM 911 N N . THR A 1 115 ? -0.958 -9.549 0.755 1.00 78.31 115 THR A N 1
ATOM 912 C CA . THR A 1 115 ? 0.511 -9.642 0.719 1.00 78.31 115 THR A CA 1
ATOM 913 C C . THR A 1 115 ? 1.020 -11.069 0.904 1.00 78.31 115 THR A C 1
ATOM 915 O O . THR A 1 115 ? 1.985 -11.443 0.235 1.00 78.31 115 THR A O 1
ATOM 918 N N . ASP A 1 116 ? 0.368 -11.891 1.730 1.00 72.69 116 ASP A N 1
ATOM 919 C CA . ASP A 1 116 ? 0.704 -13.311 1.877 1.00 72.69 116 ASP A CA 1
ATOM 920 C C . ASP A 1 116 ? 0.423 -14.097 0.582 1.00 72.69 116 ASP A C 1
ATOM 922 O O . ASP A 1 116 ? 1.236 -14.947 0.213 1.00 72.69 116 ASP A O 1
ATOM 926 N N . GLU A 1 117 ? -0.654 -13.789 -0.151 1.00 70.56 117 GLU A N 1
ATOM 927 C CA . GLU A 1 117 ? -0.952 -14.387 -1.467 1.00 70.56 117 GLU A CA 1
ATOM 928 C C . GLU A 1 117 ? 0.152 -14.092 -2.501 1.00 70.56 117 GLU A C 1
ATOM 930 O O . GLU A 1 117 ? 0.563 -14.980 -3.249 1.00 70.56 117 GLU A O 1
ATOM 935 N N . ILE A 1 118 ? 0.694 -12.871 -2.506 1.00 66.62 118 ILE A N 1
ATOM 936 C CA . ILE A 1 118 ? 1.754 -12.447 -3.437 1.00 66.62 118 ILE A CA 1
ATOM 937 C C . ILE A 1 118 ? 3.125 -13.024 -3.046 1.00 66.62 118 ILE A C 1
ATOM 939 O O . ILE A 1 118 ? 3.901 -13.443 -3.913 1.00 66.62 118 ILE A O 1
ATOM 943 N N . CYS A 1 119 ? 3.435 -13.058 -1.745 1.00 63.66 119 CYS A N 1
ATOM 944 C CA . CYS A 1 119 ? 4.734 -13.506 -1.235 1.00 63.66 119 CYS A CA 1
ATOM 945 C C . CYS A 1 119 ? 4.885 -15.036 -1.216 1.00 63.66 119 CYS A C 1
ATOM 947 O O . CYS A 1 119 ? 5.993 -15.535 -1.425 1.00 63.66 119 CYS A O 1
ATOM 949 N N . ASN A 1 120 ? 3.805 -15.784 -0.959 1.00 60.09 120 ASN A N 1
ATOM 950 C CA . ASN A 1 120 ? 3.861 -17.237 -0.755 1.00 60.09 120 ASN A CA 1
ATOM 951 C C . ASN A 1 120 ? 3.500 -18.063 -1.996 1.00 60.09 120 ASN A C 1
ATOM 953 O O . ASN A 1 120 ? 3.569 -19.293 -1.934 1.00 60.09 120 ASN A O 1
ATOM 957 N N . ASN A 1 121 ? 3.155 -17.436 -3.125 1.00 55.62 121 ASN A N 1
ATOM 958 C CA . ASN A 1 121 ? 2.926 -18.179 -4.358 1.00 55.62 121 ASN A CA 1
ATOM 959 C C . ASN A 1 121 ? 4.257 -18.768 -4.885 1.00 55.62 121 ASN A C 1
ATOM 961 O O . ASN A 1 121 ? 5.222 -18.053 -5.187 1.00 55.62 121 ASN A O 1
ATOM 965 N N . LYS A 1 122 ? 4.344 -20.106 -4.898 1.00 44.69 122 LYS A N 1
ATOM 966 C CA . LYS A 1 122 ? 5.569 -20.881 -5.176 1.00 44.69 122 LYS A CA 1
ATOM 967 C C . LYS A 1 122 ? 5.775 -21.207 -6.656 1.00 44.69 122 LYS A C 1
ATOM 969 O O . LYS A 1 122 ? 6.799 -21.803 -6.984 1.00 44.69 122 LYS A O 1
ATOM 974 N N . GLU A 1 123 ? 4.865 -20.819 -7.543 1.00 42.34 123 GLU A N 1
ATOM 975 C CA . GLU A 1 123 ? 5.025 -21.095 -8.970 1.00 42.34 123 GLU A CA 1
ATOM 976 C C . GLU A 1 123 ? 6.197 -20.298 -9.567 1.00 42.34 123 GLU A C 1
ATOM 978 O O . GLU A 1 123 ? 6.274 -19.071 -9.493 1.00 42.34 123 GLU A O 1
ATOM 983 N N . VAL A 1 124 ? 7.161 -21.033 -10.126 1.00 37.16 124 VAL A N 1
ATOM 984 C CA . VAL A 1 124 ? 8.295 -20.501 -10.886 1.00 37.16 124 VAL A CA 1
ATOM 985 C C . VAL A 1 124 ? 7.862 -20.434 -12.344 1.00 37.16 124 VAL A C 1
ATOM 987 O O . VAL A 1 124 ? 7.813 -21.462 -13.014 1.00 37.16 124 VAL A O 1
ATOM 990 N N . VAL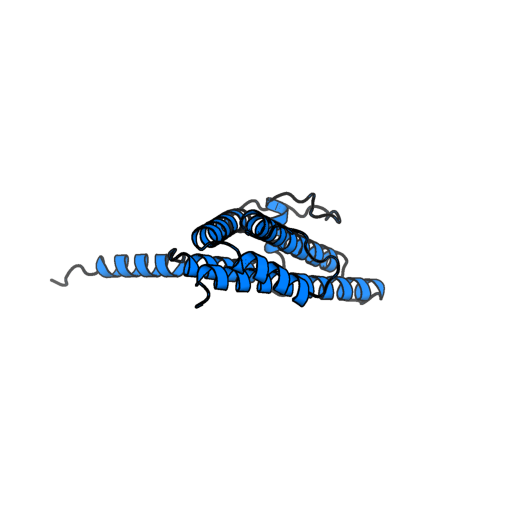 A 1 125 ? 7.541 -19.242 -12.849 1.00 38.44 125 VAL A N 1
ATOM 991 C CA . VAL A 1 125 ? 7.242 -19.072 -14.280 1.00 38.44 125 VAL A CA 1
ATOM 992 C C . VAL A 1 125 ? 8.522 -18.743 -15.029 1.00 38.44 125 VAL A C 1
ATOM 994 O O . VAL A 1 125 ? 9.275 -17.841 -14.651 1.00 38.44 125 VAL A O 1
ATOM 997 N N . GLN A 1 126 ? 8.750 -19.491 -16.106 1.00 35.81 126 GLN A N 1
ATOM 998 C CA . GLN A 1 126 ? 9.733 -19.172 -17.132 1.00 35.81 126 GLN A CA 1
ATOM 999 C C . GLN A 1 126 ? 9.535 -17.744 -17.660 1.00 35.81 126 GLN A C 1
ATOM 1001 O O . GLN A 1 126 ? 8.422 -17.228 -17.710 1.00 35.81 126 GLN A O 1
ATOM 1006 N N . ARG A 1 127 ? 10.641 -17.113 -18.066 1.00 37.84 127 ARG A N 1
ATOM 1007 C CA . ARG A 1 127 ? 10.707 -15.745 -18.598 1.00 37.84 127 ARG A CA 1
ATOM 1008 C C . ARG A 1 127 ? 9.718 -15.540 -19.750 1.00 37.84 127 ARG A C 1
ATOM 1010 O O . ARG A 1 127 ? 10.022 -15.863 -20.894 1.00 37.84 127 ARG A O 1
ATOM 1017 N N . SER A 1 128 ? 8.554 -14.979 -19.446 1.00 36.88 128 SER A N 1
ATOM 1018 C CA . SER A 1 128 ? 7.611 -14.508 -20.454 1.00 36.88 128 SER A CA 1
ATOM 1019 C C . SER A 1 128 ? 8.180 -13.237 -21.102 1.00 36.88 128 SER A C 1
ATOM 1021 O O . SER A 1 128 ? 8.717 -12.385 -20.385 1.00 36.88 128 SER A O 1
ATOM 1023 N N . PRO A 1 129 ? 8.131 -13.086 -22.438 1.00 38.59 129 PRO A N 1
ATOM 1024 C CA . PRO A 1 129 ? 8.538 -11.855 -23.104 1.00 38.59 129 PRO A CA 1
ATOM 1025 C C . PRO A 1 129 ? 7.633 -10.715 -22.617 1.00 38.59 129 PRO A C 1
ATOM 1027 O O . PRO A 1 129 ? 6.451 -10.639 -22.955 1.00 38.59 129 PRO A O 1
ATOM 1030 N N . TYR A 1 130 ? 8.205 -9.872 -21.756 1.00 47.59 130 TYR A N 1
ATOM 1031 C CA . TYR A 1 130 ? 7.533 -8.837 -20.976 1.00 47.59 130 TYR A CA 1
ATOM 1032 C C . TYR A 1 130 ? 6.637 -7.946 -21.848 1.00 47.59 130 TYR A C 1
ATOM 1034 O O . TYR A 1 130 ? 7.115 -7.148 -22.654 1.00 47.59 130 TYR A O 1
ATOM 1042 N N . LYS A 1 131 ? 5.316 -8.056 -21.662 1.00 40.69 131 LYS A N 1
ATOM 1043 C CA . LYS A 1 131 ? 4.344 -7.107 -22.217 1.00 40.69 131 LYS A CA 1
ATOM 1044 C C . LYS A 1 131 ? 4.283 -5.877 -21.311 1.00 40.69 131 LYS A C 1
ATOM 1046 O O . LYS A 1 131 ? 4.132 -6.007 -20.101 1.00 40.69 131 LYS A O 1
ATOM 1051 N N . ASN A 1 132 ? 4.365 -4.694 -21.920 1.00 39.53 132 ASN A N 1
ATOM 1052 C CA . ASN A 1 132 ? 4.404 -3.350 -21.313 1.00 39.53 132 ASN A CA 1
ATOM 1053 C C . ASN A 1 132 ? 3.189 -2.952 -20.431 1.00 39.53 132 ASN A C 1
ATOM 1055 O O . ASN A 1 132 ? 3.015 -1.776 -20.135 1.00 39.53 132 ASN A O 1
ATOM 1059 N N . SER A 1 133 ? 2.346 -3.885 -19.991 1.00 43.09 133 SER A N 1
ATOM 1060 C CA . SER A 1 133 ? 1.211 -3.606 -19.108 1.00 43.09 133 SER A CA 1
ATOM 1061 C C . SER A 1 133 ? 1.059 -4.744 -18.104 1.00 43.09 133 SER A C 1
ATOM 1063 O O . SER A 1 133 ? 0.595 -5.836 -18.442 1.00 43.09 133 SER A O 1
ATOM 1065 N N . ALA A 1 134 ? 1.446 -4.499 -16.862 1.00 44.94 134 ALA A N 1
ATOM 1066 C CA . ALA A 1 134 ? 1.328 -5.484 -15.797 1.00 44.94 134 ALA A CA 1
ATOM 1067 C C . ALA A 1 134 ? -0.122 -5.713 -15.312 1.00 44.94 134 ALA A C 1
ATOM 1069 O O . ALA A 1 134 ? -0.377 -6.702 -14.632 1.00 44.94 134 ALA A O 1
ATOM 1070 N N . GLU A 1 135 ? -1.101 -4.952 -15.830 1.00 44.78 135 GLU A N 1
ATOM 1071 C CA . GLU A 1 135 ? -2.535 -5.320 -15.827 1.00 44.78 135 GLU A CA 1
ATOM 1072 C C . GLU A 1 135 ? -2.813 -6.719 -16.410 1.00 44.78 135 GLU A C 1
ATOM 1074 O O . GLU A 1 135 ? -3.884 -7.283 -16.207 1.00 44.78 135 GLU A O 1
ATOM 1079 N N . ARG A 1 136 ? -1.854 -7.294 -17.147 1.00 52.09 136 ARG A N 1
ATOM 1080 C CA . ARG A 1 136 ? -1.966 -8.611 -17.786 1.00 52.09 136 ARG A CA 1
ATOM 1081 C C . ARG A 1 136 ? -1.015 -9.663 -17.209 1.00 52.09 136 ARG A C 1
ATOM 1083 O O . ARG A 1 136 ? -0.881 -10.720 -17.817 1.00 52.09 136 ARG A O 1
ATOM 1090 N N . MET A 1 137 ? -0.348 -9.385 -16.084 1.00 58.88 137 MET A N 1
ATOM 1091 C CA . MET A 1 137 ? 0.543 -10.352 -15.433 1.00 58.88 137 MET A CA 1
ATOM 1092 C C . MET A 1 137 ? -0.238 -11.307 -14.528 1.00 58.88 137 MET A C 1
ATOM 1094 O O . MET A 1 137 ? -1.040 -10.894 -13.689 1.00 58.88 137 MET A O 1
ATOM 1098 N N . THR A 1 138 ? 0.041 -12.597 -14.666 1.00 64.69 138 THR A N 1
ATOM 1099 C CA . THR A 1 138 ? -0.426 -13.650 -13.758 1.00 64.69 138 THR A CA 1
ATOM 1100 C C . THR A 1 138 ? 0.211 -13.509 -12.369 1.00 64.69 138 THR A C 1
ATOM 1102 O O . THR A 1 138 ? 1.276 -12.906 -12.213 1.00 64.69 138 THR A O 1
ATOM 1105 N N . THR A 1 139 ? -0.399 -14.091 -11.330 1.00 62.06 139 THR A N 1
ATOM 1106 C CA . THR A 1 139 ? 0.139 -14.063 -9.952 1.00 62.06 139 THR A CA 1
ATOM 1107 C C . THR A 1 139 ? 1.567 -14.609 -9.873 1.00 62.06 139 THR A C 1
ATOM 1109 O O . THR A 1 139 ? 2.401 -14.084 -9.140 1.00 62.06 139 THR A O 1
ATOM 1112 N N . ALA A 1 140 ? 1.880 -15.619 -10.679 1.00 61.16 140 ALA A N 1
ATOM 1113 C CA . ALA A 1 140 ? 3.193 -16.238 -10.705 1.00 61.16 140 ALA A CA 1
ATOM 1114 C C . ALA A 1 140 ? 4.248 -15.362 -11.432 1.00 61.16 140 ALA A C 1
ATOM 1116 O O . ALA A 1 140 ? 5.398 -15.283 -10.991 1.00 61.16 140 ALA A O 1
ATOM 1117 N N . GLU A 1 141 ? 3.860 -14.597 -12.464 1.00 61.41 141 GLU A N 1
ATOM 1118 C CA . GLU A 1 141 ? 4.716 -13.560 -13.073 1.00 61.41 141 GLU A CA 1
ATOM 1119 C C . GLU A 1 141 ? 5.014 -12.413 -12.092 1.00 61.41 141 GLU A C 1
ATOM 1121 O O . GLU A 1 141 ? 6.152 -11.940 -12.029 1.00 61.41 141 GLU A O 1
ATOM 1126 N N . LYS A 1 142 ? 4.041 -12.025 -11.256 1.00 62.53 142 LYS A N 1
ATOM 1127 C CA . LYS A 1 142 ? 4.239 -11.032 -10.182 1.00 62.53 142 LYS A CA 1
ATOM 1128 C C . LYS A 1 142 ? 5.247 -11.523 -9.142 1.00 62.53 142 LYS A C 1
ATOM 1130 O O . LYS A 1 142 ? 6.200 -10.812 -8.824 1.00 62.53 142 LYS A O 1
ATOM 1135 N N . SER A 1 143 ? 5.102 -12.758 -8.656 1.00 60.41 143 SER A N 1
ATOM 1136 C CA . SER A 1 143 ? 6.055 -13.353 -7.708 1.00 60.41 143 SER A CA 1
ATOM 1137 C C . SER A 1 143 ? 7.461 -13.509 -8.306 1.00 60.41 143 SER A C 1
ATOM 1139 O O . SER A 1 143 ? 8.450 -13.373 -7.586 1.00 60.41 143 SER A O 1
ATOM 1141 N N . SER A 1 144 ? 7.576 -13.756 -9.614 1.00 58.53 144 SER A N 1
ATOM 1142 C CA . SER A 1 144 ? 8.862 -13.793 -10.326 1.00 58.53 144 SER A CA 1
ATOM 1143 C C . SER A 1 144 ? 9.513 -12.404 -10.422 1.00 58.53 144 SER A C 1
ATOM 1145 O O . SER A 1 144 ? 10.693 -12.248 -10.097 1.00 58.53 144 SER A O 1
ATOM 1147 N N . ALA A 1 145 ? 8.733 -11.361 -10.736 1.00 59.06 145 ALA A N 1
ATOM 1148 C CA . ALA A 1 145 ? 9.203 -9.972 -10.765 1.00 59.06 145 ALA A CA 1
ATOM 1149 C C . ALA A 1 145 ? 9.763 -9.490 -9.409 1.00 59.06 145 ALA A C 1
ATOM 1151 O O . ALA A 1 145 ? 10.683 -8.668 -9.369 1.00 59.06 145 ALA A O 1
ATOM 1152 N N . LEU A 1 146 ? 9.254 -10.038 -8.298 1.00 56.69 146 LEU A N 1
ATOM 1153 C CA . LEU A 1 146 ? 9.756 -9.784 -6.943 1.00 56.69 146 LEU A CA 1
ATOM 1154 C C . LEU A 1 146 ? 11.078 -10.511 -6.619 1.00 56.69 146 LEU A C 1
ATOM 1156 O O . LEU A 1 146 ? 11.819 -10.062 -5.740 1.00 56.69 146 LEU A O 1
ATOM 1160 N N . LYS A 1 147 ? 11.394 -11.618 -7.309 1.00 52.12 147 LYS A N 1
ATOM 1161 C CA . LYS A 1 147 ? 12.555 -12.490 -7.034 1.00 52.12 147 LYS A CA 1
ATOM 1162 C C . LYS A 1 147 ? 13.825 -12.132 -7.832 1.00 52.12 147 LYS A C 1
ATOM 1164 O O . LYS A 1 147 ? 14.922 -12.436 -7.367 1.00 52.12 147 LYS A O 1
ATOM 1169 N N . GLU A 1 148 ? 13.741 -11.481 -8.996 1.00 48.47 148 GLU A N 1
ATOM 1170 C CA . GLU A 1 148 ? 14.924 -11.222 -9.851 1.00 48.47 148 GLU A CA 1
ATOM 1171 C C . GLU A 1 148 ? 15.689 -9.907 -9.516 1.00 48.47 148 GLU A C 1
ATOM 1173 O O . GLU A 1 148 ? 15.216 -8.807 -9.814 1.00 48.47 148 GLU A O 1
ATOM 1178 N N . HIS A 1 149 ? 16.919 -10.011 -8.963 1.00 44.44 149 HIS A N 1
ATOM 1179 C CA . HIS A 1 149 ? 18.134 -9.304 -9.452 1.00 44.44 149 HIS A CA 1
ATOM 1180 C C . HIS A 1 149 ? 19.460 -9.810 -8.850 1.00 44.44 149 HIS A C 1
ATOM 1182 O O . HIS A 1 149 ? 19.522 -10.280 -7.718 1.00 44.44 149 HIS A O 1
ATOM 1188 N N . SER A 1 150 ? 20.543 -9.557 -9.590 1.00 35.72 150 SER A N 1
ATOM 1189 C CA . SER A 1 150 ? 21.963 -9.669 -9.221 1.00 35.72 150 SER A CA 1
ATOM 1190 C C . SER A 1 150 ? 22.563 -8.447 -8.494 1.00 35.72 150 SER A C 1
ATOM 1192 O O . SER A 1 150 ? 23.684 -8.551 -8.015 1.00 35.72 150 SER A O 1
ATOM 1194 N N . ILE A 1 151 ? 21.856 -7.308 -8.384 1.00 35.81 151 ILE A N 1
ATOM 1195 C CA . ILE A 1 151 ? 22.414 -6.039 -7.840 1.00 35.81 151 ILE A CA 1
ATOM 1196 C C . ILE A 1 151 ? 21.760 -5.638 -6.502 1.00 35.81 151 ILE A C 1
ATOM 1198 O O . ILE A 1 151 ? 22.330 -4.900 -5.710 1.00 35.81 151 ILE A O 1
ATOM 1202 N N . SER A 1 152 ? 20.588 -6.191 -6.188 1.00 41.31 152 SER A N 1
ATOM 1203 C CA . SER A 1 152 ? 19.966 -6.097 -4.864 1.00 41.31 152 SER A CA 1
ATOM 1204 C C . SER A 1 152 ? 18.901 -7.184 -4.775 1.00 41.31 152 SER A C 1
ATOM 1206 O O . SER A 1 152 ? 17.770 -7.014 -5.238 1.00 41.31 152 SER A O 1
ATOM 1208 N N . LYS A 1 153 ? 19.297 -8.361 -4.281 1.00 48.06 153 LYS A N 1
ATOM 1209 C CA . LYS A 1 153 ? 18.374 -9.481 -4.078 1.00 48.06 153 LYS A CA 1
ATOM 1210 C C . LYS A 1 153 ? 17.331 -9.057 -3.040 1.00 48.06 153 LYS A C 1
ATOM 1212 O O . LYS A 1 153 ? 17.685 -8.642 -1.939 1.00 48.06 153 LYS A O 1
ATOM 1217 N N . ASN A 1 154 ? 16.055 -9.199 -3.388 1.00 58.25 154 ASN A N 1
ATOM 1218 C CA . ASN A 1 154 ? 14.910 -9.117 -2.478 1.00 58.25 154 ASN A CA 1
ATOM 1219 C C . ASN A 1 154 ? 14.481 -7.723 -1.992 1.00 58.25 154 ASN A C 1
ATOM 1221 O O . ASN A 1 154 ? 13.723 -7.678 -1.039 1.00 58.25 154 ASN A O 1
ATOM 1225 N N . TRP A 1 155 ? 14.884 -6.586 -2.571 1.00 61.94 155 TRP A N 1
ATOM 1226 C CA . TRP A 1 155 ? 14.491 -5.279 -1.997 1.00 61.94 155 TRP A CA 1
ATOM 1227 C C . TRP A 1 155 ? 12.968 -5.076 -1.881 1.00 61.94 155 TRP A C 1
ATOM 1229 O O . TRP A 1 155 ? 12.497 -4.758 -0.790 1.00 61.94 155 TRP A O 1
ATOM 1239 N N . VAL A 1 156 ? 12.189 -5.329 -2.938 1.00 63.59 156 VAL A N 1
ATOM 1240 C CA . VAL A 1 156 ? 10.720 -5.187 -2.870 1.00 63.59 156 VAL A CA 1
ATOM 1241 C C . VAL A 1 156 ? 10.123 -6.189 -1.877 1.00 63.59 156 VAL A C 1
ATOM 1243 O O . VAL A 1 156 ? 9.328 -5.810 -1.021 1.00 63.59 156 VAL A O 1
ATOM 1246 N N . SER A 1 157 ? 10.593 -7.439 -1.890 1.00 66.00 157 SER A N 1
ATOM 1247 C CA . SER A 1 157 ? 10.207 -8.452 -0.897 1.00 66.00 157 SER A CA 1
ATOM 1248 C C . SER A 1 157 ? 10.587 -8.054 0.534 1.00 66.00 157 SER A C 1
ATOM 1250 O O . SER A 1 157 ? 9.828 -8.302 1.461 1.00 66.00 157 SER A O 1
ATOM 1252 N N . ASN A 1 158 ? 11.726 -7.390 0.733 1.00 72.31 158 ASN A N 1
ATOM 1253 C CA . ASN A 1 158 ? 12.194 -6.895 2.025 1.00 72.31 158 ASN A CA 1
ATOM 1254 C C . ASN A 1 158 ? 11.347 -5.709 2.496 1.00 72.31 158 ASN A C 1
ATOM 1256 O O . ASN A 1 158 ? 11.098 -5.578 3.691 1.00 72.31 158 ASN A O 1
ATOM 1260 N N . LEU A 1 159 ? 10.913 -4.837 1.583 1.00 78.62 159 LEU A N 1
ATOM 1261 C CA . LEU A 1 159 ? 10.011 -3.734 1.898 1.00 78.62 159 LEU A CA 1
ATOM 1262 C C . LEU A 1 159 ? 8.625 -4.261 2.287 1.00 78.62 159 LEU A C 1
ATOM 1264 O O . LEU A 1 159 ? 8.125 -3.915 3.356 1.00 78.62 159 LEU A O 1
ATOM 1268 N N . LEU A 1 160 ? 8.052 -5.162 1.484 1.00 78.31 160 LEU A N 1
ATOM 1269 C CA . LEU A 1 160 ? 6.785 -5.819 1.802 1.00 78.31 160 LEU A CA 1
ATOM 1270 C C . LEU A 1 160 ? 6.879 -6.599 3.117 1.00 78.31 160 LEU A C 1
ATOM 1272 O O . LEU A 1 160 ? 6.006 -6.457 3.965 1.00 78.31 160 LEU A O 1
ATOM 1276 N N . ALA A 1 161 ? 7.972 -7.330 3.359 1.00 79.75 161 ALA A N 1
ATOM 1277 C CA . ALA A 1 161 ? 8.204 -8.018 4.628 1.00 79.75 161 ALA A CA 1
ATOM 1278 C C . ALA A 1 161 ? 8.266 -7.049 5.822 1.00 79.75 161 ALA A C 1
ATOM 1280 O O . ALA A 1 161 ? 7.744 -7.365 6.891 1.00 79.75 161 ALA A O 1
ATOM 1281 N N . LYS A 1 162 ? 8.855 -5.855 5.654 1.00 85.25 162 LYS A N 1
ATOM 1282 C CA . LYS A 1 162 ? 8.840 -4.803 6.686 1.00 85.25 162 LYS A CA 1
ATOM 1283 C C . LYS A 1 162 ? 7.419 -4.309 6.968 1.00 85.25 162 LYS A C 1
ATOM 1285 O O . LYS A 1 162 ? 7.074 -4.152 8.136 1.00 85.25 162 LYS A O 1
ATOM 1290 N N . PHE A 1 163 ? 6.594 -4.094 5.943 1.00 88.81 163 PHE A N 1
ATOM 1291 C CA . PHE A 1 163 ? 5.196 -3.684 6.130 1.00 88.81 163 PHE A CA 1
ATOM 1292 C C . PHE A 1 163 ? 4.344 -4.788 6.757 1.00 88.81 163 PHE A C 1
ATOM 1294 O O . PHE A 1 163 ? 3.609 -4.521 7.702 1.00 88.81 163 PHE A O 1
ATOM 1301 N N . VAL A 1 164 ? 4.499 -6.036 6.308 1.00 86.19 164 VAL A N 1
ATOM 1302 C CA . VAL A 1 164 ? 3.849 -7.213 6.905 1.00 86.19 164 VAL A CA 1
ATOM 1303 C C . VAL A 1 164 ? 4.224 -7.347 8.378 1.00 86.19 164 VAL A C 1
ATOM 1305 O O . VAL A 1 164 ? 3.353 -7.571 9.216 1.00 86.19 164 VAL A O 1
ATOM 1308 N N . LYS A 1 165 ? 5.506 -7.168 8.719 1.00 84.94 165 LYS A N 1
ATOM 1309 C CA . LYS A 1 165 ? 5.969 -7.177 10.109 1.00 84.94 165 LYS A CA 1
ATOM 1310 C C . LYS A 1 165 ? 5.284 -6.081 10.933 1.00 84.94 165 LYS A C 1
ATOM 1312 O O . LYS A 1 165 ? 4.695 -6.406 11.957 1.00 84.94 165 LYS A O 1
ATOM 1317 N N . LYS A 1 166 ? 5.287 -4.829 10.457 1.00 88.56 166 LYS A N 1
ATOM 1318 C CA . LYS A 1 166 ? 4.614 -3.702 11.129 1.00 88.56 166 LYS A CA 1
ATOM 1319 C C . LYS A 1 166 ? 3.119 -3.956 11.342 1.00 88.56 166 LYS A C 1
ATOM 1321 O O . LYS A 1 166 ? 2.611 -3.719 12.433 1.00 88.56 166 LYS A O 1
ATOM 1326 N N . ALA A 1 167 ? 2.428 -4.480 10.330 1.00 88.19 167 ALA A N 1
ATOM 1327 C CA . ALA A 1 167 ? 1.009 -4.809 10.427 1.00 88.19 167 ALA A CA 1
ATOM 1328 C C . ALA A 1 167 ? 0.746 -5.922 11.457 1.00 88.19 167 ALA A C 1
ATOM 1330 O O . ALA A 1 167 ? -0.166 -5.796 12.272 1.00 88.19 167 ALA A O 1
ATOM 1331 N N . ARG A 1 168 ? 1.565 -6.985 11.474 1.00 87.19 168 ARG A N 1
ATOM 1332 C CA . ARG A 1 168 ? 1.465 -8.064 12.475 1.00 87.19 168 ARG A CA 1
ATOM 1333 C C . ARG A 1 168 ? 1.691 -7.543 13.896 1.00 87.19 168 ARG A C 1
ATOM 1335 O O . ARG A 1 168 ? 0.886 -7.849 14.770 1.00 87.19 168 ARG A O 1
ATOM 1342 N N . GLU A 1 169 ? 2.708 -6.706 14.103 1.00 87.75 169 GLU A N 1
ATOM 1343 C CA . GLU A 1 169 ? 2.991 -6.062 15.396 1.00 87.75 169 GLU A CA 1
ATOM 1344 C C . GLU A 1 169 ? 1.819 -5.184 15.864 1.00 87.75 169 GLU A C 1
ATOM 1346 O O . GLU A 1 169 ? 1.359 -5.320 16.997 1.00 87.75 169 GLU A O 1
ATOM 1351 N N . ALA A 1 170 ? 1.268 -4.337 14.987 1.00 88.31 170 ALA A N 1
ATOM 1352 C CA . ALA A 1 170 ? 0.142 -3.462 15.324 1.00 88.31 170 ALA A CA 1
ATOM 1353 C C . ALA A 1 170 ? -1.140 -4.236 15.688 1.00 88.31 170 ALA A C 1
ATOM 1355 O O . ALA A 1 170 ? -1.911 -3.796 16.550 1.00 88.31 170 ALA A O 1
ATOM 1356 N N . LEU A 1 171 ? -1.355 -5.393 15.054 1.00 88.12 171 LEU A N 1
ATOM 1357 C CA . LEU A 1 171 ? -2.473 -6.302 15.315 1.00 88.12 171 LEU A CA 1
ATOM 1358 C C . LEU A 1 171 ? -2.242 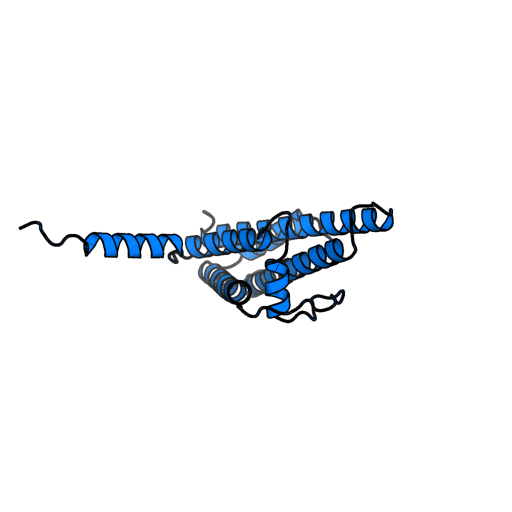-7.237 16.516 1.00 88.12 171 LEU A C 1
ATOM 1360 O O . LEU A 1 171 ? -3.154 -7.969 16.890 1.00 88.12 171 LEU A O 1
ATOM 1364 N N . GLY A 1 172 ? -1.048 -7.247 17.119 1.00 84.25 172 GLY A N 1
ATOM 1365 C CA . GLY A 1 172 ? -0.698 -8.204 18.176 1.00 84.25 172 GLY A CA 1
ATOM 1366 C C . GLY A 1 172 ? -0.592 -9.653 17.680 1.00 84.25 172 GLY A C 1
ATOM 1367 O O . GLY A 1 172 ? -0.707 -10.596 18.462 1.00 84.25 172 GLY A O 1
ATOM 1368 N N . ILE A 1 173 ? -0.390 -9.853 16.376 1.00 82.69 173 ILE A N 1
ATOM 1369 C CA . ILE A 1 173 ? -0.187 -11.170 15.774 1.00 82.69 173 ILE A CA 1
ATOM 1370 C C . ILE A 1 173 ? 1.288 -11.530 15.918 1.00 82.69 173 ILE A C 1
ATOM 1372 O O . ILE A 1 173 ? 2.147 -10.836 15.376 1.00 82.69 173 ILE A O 1
ATOM 1376 N N . LYS A 1 174 ? 1.576 -12.662 16.575 1.00 71.88 174 LYS A N 1
ATOM 1377 C CA . LYS A 1 174 ? 2.948 -13.174 16.699 1.00 71.88 174 LYS A CA 1
ATOM 1378 C C . LYS A 1 174 ? 3.623 -13.259 15.331 1.00 71.88 174 LYS A C 1
ATOM 1380 O O . LYS A 1 174 ? 3.140 -13.947 14.422 1.00 71.88 174 LYS A O 1
ATOM 1385 N N . THR A 1 175 ? 4.756 -12.586 15.202 1.00 62.50 175 THR A N 1
ATOM 1386 C CA . THR A 1 175 ? 5.617 -12.632 14.023 1.00 62.50 175 THR A CA 1
ATOM 1387 C C . THR A 1 175 ? 6.260 -14.013 13.876 1.00 62.50 175 THR A C 1
ATOM 1389 O O . THR A 1 175 ? 6.354 -14.785 14.829 1.00 62.50 175 THR A O 1
ATOM 1392 N N . SER A 1 176 ? 6.738 -14.351 12.675 1.00 59.84 176 SER A N 1
ATOM 1393 C CA . SER A 1 176 ? 7.445 -15.620 12.4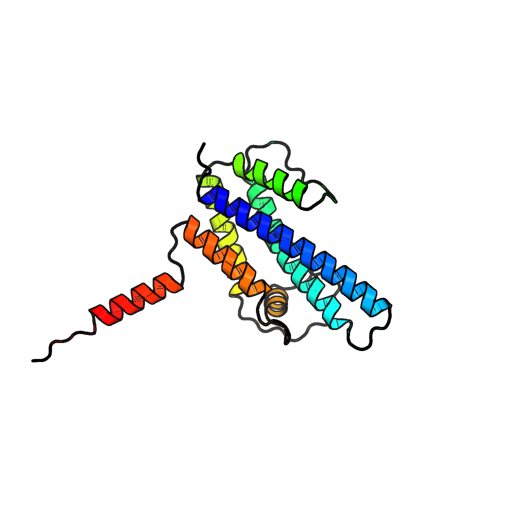43 1.00 59.84 176 SER A CA 1
ATOM 1394 C C . SER A 1 176 ? 8.670 -15.774 13.355 1.00 59.84 176 SER A C 1
ATOM 1396 O O . SER A 1 176 ? 8.959 -16.874 13.803 1.00 59.84 176 SER A O 1
ATOM 1398 N N . SER A 1 177 ? 9.353 -14.673 13.684 1.00 54.47 177 SER A N 1
ATOM 1399 C CA . SER A 1 177 ? 10.483 -14.665 14.619 1.00 54.47 177 SER A CA 1
ATOM 1400 C C . SER A 1 177 ? 10.059 -14.958 16.060 1.00 54.47 177 SER A C 1
ATOM 1402 O O . SER A 1 177 ? 10.742 -15.709 16.744 1.00 54.47 177 SER A O 1
ATOM 1404 N N . GLU A 1 178 ? 8.926 -14.424 16.515 1.00 54.91 178 GLU A N 1
ATOM 1405 C CA . GLU A 1 178 ? 8.385 -14.723 17.850 1.00 54.91 178 GLU A CA 1
ATOM 1406 C C . GLU A 1 178 ? 7.880 -16.160 17.947 1.00 54.91 178 GLU A C 1
ATOM 1408 O O . GLU A 1 178 ? 8.150 -16.828 18.937 1.00 54.91 178 GLU A O 1
ATOM 1413 N N . ARG A 1 179 ? 7.238 -16.679 16.892 1.00 61.53 179 ARG A N 1
ATOM 1414 C CA . ARG A 1 179 ? 6.853 -18.097 16.823 1.00 61.53 179 ARG A CA 1
ATOM 1415 C C . ARG A 1 179 ? 8.073 -19.017 16.901 1.00 61.53 179 ARG A C 1
ATOM 1417 O O . ARG A 1 179 ? 8.053 -19.970 17.664 1.00 61.53 179 ARG A O 1
ATOM 1424 N N . LEU A 1 180 ? 9.156 -18.693 16.190 1.00 56.25 180 LEU A N 1
ATOM 1425 C CA . LEU A 1 180 ? 10.411 -19.451 16.259 1.00 56.25 180 LEU A CA 1
ATOM 1426 C C . LEU A 1 180 ? 11.082 -19.364 17.639 1.00 56.25 180 LEU A C 1
ATOM 1428 O O . LEU A 1 180 ? 11.693 -20.336 18.081 1.00 56.25 180 LEU A O 1
ATOM 1432 N N . LEU A 1 181 ? 10.983 -18.223 18.327 1.00 57.41 181 LEU A N 1
ATOM 1433 C CA . LEU A 1 181 ? 11.489 -18.063 19.694 1.00 57.41 181 LEU A CA 1
ATOM 1434 C C . LEU A 1 181 ? 10.657 -18.856 20.704 1.00 57.41 181 LEU A C 1
ATOM 1436 O O . LEU A 1 181 ? 11.238 -19.473 21.594 1.00 57.41 181 LEU A O 1
ATOM 1440 N N . ASP A 1 182 ? 9.336 -18.880 20.550 1.00 64.38 182 ASP A N 1
ATOM 1441 C CA . ASP A 1 182 ? 8.441 -19.699 21.368 1.00 64.38 182 ASP A CA 1
ATOM 1442 C C . ASP A 1 182 ? 8.700 -21.192 21.132 1.00 64.38 182 ASP A C 1
ATOM 1444 O O . ASP A 1 182 ? 8.933 -21.918 22.092 1.00 64.38 182 ASP A O 1
ATOM 1448 N N . GLU A 1 183 ? 8.810 -21.637 19.875 1.00 62.38 183 GLU A N 1
ATOM 1449 C CA . GLU A 1 183 ? 9.183 -23.019 19.533 1.00 62.38 183 GLU A CA 1
ATOM 1450 C C . GLU A 1 183 ? 10.565 -23.399 20.088 1.00 62.38 183 GLU A C 1
ATOM 1452 O O . GLU A 1 183 ? 10.783 -24.527 20.528 1.00 62.38 183 GLU A O 1
ATOM 1457 N N . SER A 1 184 ? 11.520 -22.464 20.082 1.00 55.84 184 SER A N 1
ATOM 1458 C CA . SER A 1 184 ? 12.857 -22.679 20.650 1.00 55.84 184 SER A CA 1
ATOM 1459 C C . SER A 1 184 ? 12.831 -22.733 22.180 1.00 55.84 184 SER A C 1
ATOM 1461 O O . SER A 1 184 ? 13.552 -23.534 22.773 1.00 55.84 184 SER A O 1
ATOM 1463 N N . ARG A 1 185 ? 11.993 -21.918 22.832 1.00 59.62 185 ARG A N 1
ATOM 1464 C CA . ARG A 1 185 ? 11.778 -21.934 24.288 1.00 59.62 185 ARG A CA 1
ATOM 1465 C C . ARG A 1 185 ? 11.062 -23.197 24.745 1.00 59.62 185 ARG A C 1
ATOM 1467 O O . ARG A 1 185 ? 11.478 -23.774 25.741 1.00 59.62 185 ARG A O 1
ATOM 1474 N N . GLU A 1 186 ? 10.050 -23.642 24.009 1.00 64.12 186 GLU A N 1
ATOM 1475 C CA . GLU A 1 186 ? 9.366 -24.913 24.244 1.00 64.12 186 GLU A CA 1
ATOM 1476 C C . GLU A 1 186 ? 10.340 -26.083 24.071 1.00 64.12 186 GLU A C 1
ATOM 1478 O O . GLU A 1 186 ? 10.493 -26.907 24.966 1.00 64.12 186 GLU A O 1
ATOM 1483 N N . LYS A 1 187 ? 11.119 -26.123 22.985 1.00 65.12 187 LYS A N 1
ATOM 1484 C CA . LYS A 1 187 ? 12.155 -27.158 22.817 1.00 65.12 187 LYS A CA 1
ATOM 1485 C C . LYS A 1 187 ? 13.211 -27.129 23.928 1.00 65.12 187 LYS A C 1
ATOM 1487 O O . LYS A 1 187 ? 13.669 -28.186 24.353 1.00 65.12 187 LYS A O 1
ATOM 1492 N N . ALA A 1 188 ? 13.578 -25.950 24.430 1.00 62.41 188 ALA A N 1
ATOM 1493 C CA . ALA A 1 188 ? 14.511 -25.811 25.548 1.00 62.41 188 ALA A CA 1
ATOM 1494 C C . ALA A 1 188 ? 13.901 -26.207 26.907 1.00 62.41 188 ALA A C 1
ATOM 1496 O O . ALA A 1 188 ? 14.630 -26.698 27.770 1.00 62.41 188 ALA A O 1
ATOM 1497 N N . SER A 1 189 ? 12.590 -26.035 27.110 1.00 60.38 189 SER A N 1
ATOM 1498 C CA . SER A 1 189 ? 11.900 -26.457 28.335 1.00 60.38 189 SER A CA 1
ATOM 1499 C C . SER A 1 189 ? 11.630 -27.965 28.369 1.00 60.38 189 SER A C 1
ATOM 1501 O O . SER A 1 189 ? 11.706 -28.560 29.441 1.00 60.38 189 SER A O 1
ATOM 1503 N N . PHE A 1 190 ? 11.421 -28.603 27.212 1.00 57.12 190 PHE A N 1
ATOM 1504 C CA . PHE A 1 190 ? 11.329 -30.066 27.080 1.00 57.12 190 PHE A CA 1
ATOM 1505 C C . PHE A 1 190 ? 12.700 -30.773 27.021 1.00 57.12 190 PHE A C 1
ATOM 1507 O O . PHE A 1 190 ? 12.775 -31.989 27.178 1.00 57.12 190 PHE A O 1
ATOM 1514 N N . GLY A 1 191 ? 13.794 -30.029 26.824 1.00 48.59 191 GLY A N 1
ATOM 1515 C CA . GLY A 1 191 ? 15.159 -30.548 26.667 1.00 48.59 191 GLY A CA 1
ATOM 1516 C C . GLY A 1 191 ? 15.967 -30.755 27.955 1.00 48.59 191 GLY A C 1
ATOM 1517 O O . GLY A 1 191 ? 17.161 -31.035 27.863 1.00 48.59 191 GLY A O 1
ATOM 1518 N N . LYS A 1 192 ? 15.369 -30.632 29.148 1.00 53.31 192 LYS A N 1
ATOM 1519 C CA . LYS A 1 192 ? 16.017 -31.041 30.409 1.00 53.31 192 LYS A CA 1
ATOM 1520 C C . LYS A 1 192 ? 15.368 -32.300 31.002 1.00 53.31 192 LYS A C 1
ATOM 1522 O O . LYS A 1 192 ? 14.594 -32.182 31.950 1.00 53.31 192 LYS A O 1
ATOM 1527 N N . PRO A 1 193 ? 15.701 -33.511 30.521 1.00 43.75 193 PRO A N 1
ATOM 1528 C CA . PRO A 1 193 ? 15.658 -34.687 31.373 1.00 43.75 193 PRO A CA 1
ATOM 1529 C C . PRO A 1 193 ? 16.862 -34.642 32.324 1.00 43.75 193 PRO A C 1
ATOM 1531 O O . PRO A 1 193 ? 17.981 -34.317 31.926 1.00 43.75 193 PRO A O 1
ATOM 1534 N N . GLY A 1 194 ? 16.597 -34.892 33.604 1.00 47.41 194 GLY A N 1
ATOM 1535 C CA . GLY A 1 194 ? 17.582 -34.830 34.674 1.00 47.41 194 GLY A CA 1
ATOM 1536 C C . GLY A 1 194 ? 18.804 -35.709 34.416 1.00 47.41 194 GLY A C 1
ATOM 1537 O O . GLY A 1 194 ? 18.690 -36.849 33.974 1.00 47.41 194 GLY A O 1
ATOM 1538 N N . MET A 1 195 ? 19.973 -35.161 34.747 1.00 43.03 195 MET A N 1
ATOM 1539 C CA . MET A 1 195 ? 21.118 -35.969 35.145 1.00 43.03 195 MET A CA 1
ATOM 1540 C C . MET A 1 195 ? 20.756 -36.638 36.476 1.00 43.03 195 MET A C 1
ATOM 1542 O O . MET A 1 195 ? 20.764 -35.981 37.518 1.00 43.03 195 MET A O 1
ATOM 1546 N N . HIS A 1 196 ? 20.383 -37.912 36.401 1.00 40.78 196 HIS A N 1
ATOM 1547 C CA . HIS A 1 196 ? 20.535 -38.878 37.481 1.00 40.78 196 HIS A CA 1
ATOM 1548 C C . HIS A 1 196 ? 21.685 -39.810 37.120 1.00 40.78 196 HIS A C 1
ATOM 1550 O O . HIS A 1 196 ? 21.782 -40.168 35.922 1.00 40.78 196 HIS A O 1
#

Foldseek 3Di:
DPPALLLVLLLVLLLLLLVVLVVLVVVLVVLVVVVVVVPVPHDPVVSLLSLLLSVLSCVLSVLLLVLLLVQFPDPDSDADPPDDSVSNSVVSSNSSVRGDPVSSLVSLVSSLVVLCLLQVPPDADDDDPRDSDCVPDDSNSSNNSQQDDPPDGRPSVVSSVVSSVSSCVSNVHQDPVNVVVVVVVVCVVVPDDDDD

Secondary structure (DSSP, 8-state):
-PPPHHHHHHHHHHHHHHHHHHHHHHHHHHHHHHHHTT-TT--HHHHHHHHHHHHHHHHHHHHHHHHHHHH---S--PPPTT--HHHHHHHHHHHHHHS-HHHHHHHHHHHHHHHHHHHH-----------S-GGG--HHHHHHHHH--SSSTTHHHHHHHHHHHHHHHHTTPPPHHHHHHHHHHHHHHHT-----

pLDDT: mean 73.64, std 17.92, range [35.72, 96.31]

Radius of gyration: 20.38 Å; chains: 1; bounding box: 44×55×63 Å